Protein AF-A0A7C9K8C2-F1 (afdb_monomer)

Mean predicted aligned error: 9.6 Å

Nearest PDB structures (foldseek):
  8ont-assembly1_A  TM=1.944E-01  e=9.350E+00  Setaria italica

Solvent-accessible surface area (backbone atoms only — not comparable to full-atom values): 9494 Å² total; per-residue (Å²): 116,69,65,63,53,48,51,50,52,49,52,40,49,52,52,45,48,57,51,14,44,54,52,6,44,51,51,39,73,47,67,61,56,72,67,54,53,52,52,51,49,50,50,55,29,48,47,34,34,52,45,24,62,54,34,68,87,40,43,72,61,52,50,60,54,53,76,41,46,72,60,52,52,52,52,45,22,49,49,33,35,53,50,17,49,53,56,54,60,55,58,79,73,57,82,90,81,85,63,64,69,74,60,39,57,75,70,67,46,86,45,75,60,56,54,52,51,50,50,48,46,45,52,54,49,42,72,74,61,72,55,62,40,68,59,53,11,47,51,53,18,49,53,41,44,52,49,20,51,53,35,22,52,50,36,56,76,44,51,91,76,66,47,75,63,58,52,24,51,49,34,36,54,62,32,73,104

Secondary structure (DSSP, 8-state):
-HHHHHHHHHHHHHHHHHHHHHHHHHHHHS---HHHHHHHHHHHHHHHHHHHHHHHHHHHHHHHHHTTHHHHHHHHHHHHHHHHHHHHHHHTT--SSS-TTTTHHHHHS--HHHHHHHHHHHHHHHHHH---HHHHHHHHHHHHHHHHHHHHHHHHHTTTT--HHHHHHHHHHHHH-

Foldseek 3Di:
DVVLVVVLVVVLLVLLLLVLLLLLLLCLQLVDDPVVLCVLLVVLLVLLQVLLVVCVVCLVVLVVVVVVVVVLLLVLLCQLLVVLVVLVVVVVPDDDDDCSDVVSVVSSPCDPSNSNSSNNSLSSVCVVPVDRSNVSSNVSSVSSSVSSVVSNVVCNVVVVPDDSNVVSVVSNVVSVD

Structure (mmCIF, N/CA/C/O backbone):
data_AF-A0A7C9K8C2-F1
#
_entry.id   AF-A0A7C9K8C2-F1
#
loop_
_atom_site.group_PDB
_atom_site.id
_atom_site.type_symbol
_atom_site.label_atom_id
_atom_site.label_alt_id
_atom_site.label_comp_id
_atom_site.label_asym_id
_atom_site.label_entity_id
_atom_site.label_seq_id
_atom_site.pdbx_PDB_ins_code
_atom_site.Cartn_x
_atom_site.Cartn_y
_atom_site.Cartn_z
_atom_site.occupancy
_atom_site.B_iso_or_equiv
_atom_site.auth_seq_id
_atom_site.auth_comp_id
_atom_site.auth_asym_id
_atom_site.auth_atom_id
_atom_site.pdbx_PDB_model_num
ATOM 1 N N . MET A 1 1 ? -24.024 15.964 9.489 1.00 52.97 1 MET A N 1
ATOM 2 C CA . MET A 1 1 ? -24.027 14.493 9.316 1.00 52.97 1 MET A CA 1
ATOM 3 C C . MET A 1 1 ? -23.650 14.052 7.901 1.00 52.97 1 MET A C 1
ATOM 5 O O . MET A 1 1 ? -22.751 13.236 7.791 1.00 52.97 1 MET A O 1
ATOM 9 N N . ASN A 1 2 ? -24.222 14.603 6.818 1.00 66.69 2 ASN A N 1
ATOM 10 C CA . ASN A 1 2 ? -23.879 14.138 5.457 1.00 66.69 2 ASN A CA 1
ATOM 11 C C . ASN A 1 2 ? -22.496 14.590 4.952 1.00 66.69 2 ASN A C 1
ATOM 13 O O . ASN A 1 2 ? -21.824 13.822 4.277 1.00 66.69 2 ASN A O 1
ATOM 17 N N . LEU A 1 3 ? -22.044 15.805 5.292 1.00 76.00 3 LEU A N 1
ATOM 18 C CA . LEU A 1 3 ? -20.779 16.346 4.773 1.00 76.00 3 LEU A CA 1
ATOM 19 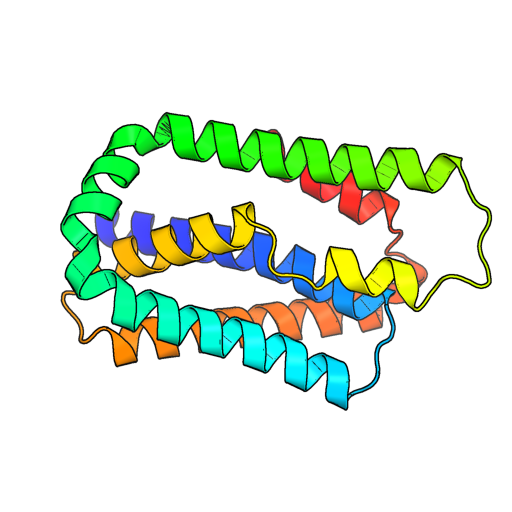C C . LEU A 1 3 ? -19.541 15.665 5.378 1.00 76.00 3 LEU A C 1
ATOM 21 O O . LEU A 1 3 ? -18.590 15.379 4.665 1.00 76.00 3 LEU A O 1
ATOM 25 N N . GLU A 1 4 ? -19.564 15.360 6.677 1.00 73.56 4 GLU A N 1
ATOM 26 C CA . GLU A 1 4 ? -18.461 14.672 7.365 1.00 73.56 4 GLU A CA 1
ATOM 27 C C . GLU A 1 4 ? -18.319 13.228 6.888 1.00 73.56 4 GLU A C 1
ATOM 29 O O . GLU A 1 4 ? -17.216 12.771 6.603 1.00 73.56 4 GLU A O 1
ATOM 34 N N . LEU A 1 5 ? -19.444 12.523 6.745 1.00 72.25 5 LEU A N 1
ATOM 35 C CA . LEU A 1 5 ? -19.476 11.153 6.243 1.00 72.25 5 LEU A CA 1
ATOM 36 C C . LEU A 1 5 ? -19.017 11.111 4.777 1.00 72.25 5 LEU A C 1
ATOM 38 O O . LEU A 1 5 ? -18.221 10.253 4.404 1.00 72.25 5 LEU A O 1
ATOM 42 N N . LEU A 1 6 ? -19.425 12.098 3.973 1.00 78.06 6 LEU A N 1
ATOM 43 C CA . LEU A 1 6 ? -18.946 12.272 2.605 1.00 78.06 6 LEU A CA 1
ATOM 44 C C . LEU A 1 6 ? -17.433 12.544 2.558 1.00 78.06 6 LEU A C 1
ATOM 46 O O . LEU A 1 6 ? -16.738 11.895 1.781 1.00 78.06 6 LEU A O 1
ATOM 50 N N . LEU A 1 7 ? -16.898 13.428 3.410 1.00 77.62 7 LEU A N 1
ATOM 51 C CA . LEU A 1 7 ? -15.452 13.679 3.499 1.00 77.62 7 LEU A CA 1
ATOM 52 C C . LEU A 1 7 ? -14.675 12.413 3.880 1.00 77.62 7 LEU A C 1
ATOM 54 O O . LEU A 1 7 ? -13.636 12.130 3.288 1.00 77.62 7 LEU A O 1
ATOM 58 N N . TRP A 1 8 ? -15.185 11.634 4.836 1.00 76.12 8 TRP A N 1
ATOM 59 C CA . TRP A 1 8 ? -14.573 10.375 5.261 1.00 76.12 8 TRP A CA 1
ATOM 60 C C . TRP A 1 8 ? -14.568 9.326 4.147 1.00 76.12 8 TRP A C 1
ATOM 62 O O . TRP A 1 8 ? -13.541 8.685 3.910 1.00 76.12 8 TRP A O 1
ATOM 72 N N . VAL A 1 9 ? -15.685 9.166 3.433 1.00 78.69 9 VAL A N 1
ATOM 73 C CA . VAL A 1 9 ? -15.804 8.232 2.301 1.00 78.69 9 VAL A CA 1
ATOM 74 C C . VAL A 1 9 ? -14.901 8.657 1.144 1.00 78.69 9 VAL A C 1
ATOM 76 O O . VAL A 1 9 ? -14.199 7.823 0.576 1.00 78.69 9 VAL A O 1
ATOM 79 N N . ILE A 1 10 ? -14.857 9.952 0.821 1.00 80.31 10 ILE A N 1
ATOM 80 C CA . ILE A 1 10 ? -13.985 10.476 -0.236 1.00 80.31 10 ILE A CA 1
ATOM 81 C C . ILE A 1 10 ? -12.512 10.315 0.154 1.00 80.31 10 ILE A C 1
ATOM 83 O O . ILE A 1 10 ? -11.725 9.831 -0.654 1.00 80.31 10 ILE A O 1
ATOM 87 N N . GLY A 1 11 ? -12.131 10.660 1.387 1.00 77.75 11 GLY A N 1
ATOM 88 C CA . GLY A 1 11 ? -10.747 10.555 1.856 1.00 77.75 11 GLY A CA 1
ATOM 89 C C . GLY A 1 11 ? -10.248 9.109 1.908 1.00 77.75 11 GLY A C 1
ATOM 90 O O . GLY A 1 11 ? -9.145 8.810 1.441 1.00 77.75 11 GLY A O 1
ATOM 91 N N . THR A 1 12 ? -11.078 8.187 2.405 1.00 80.81 12 THR A N 1
ATOM 92 C CA . THR A 1 12 ? -10.765 6.748 2.379 1.00 80.81 12 THR A CA 1
ATOM 93 C C . THR A 1 12 ? -10.705 6.219 0.949 1.00 80.81 12 THR A C 1
ATOM 95 O O . THR A 1 12 ? -9.744 5.534 0.605 1.00 80.81 12 THR A O 1
ATOM 98 N N . GLY A 1 13 ? -11.646 6.599 0.082 1.00 82.44 13 GLY A N 1
ATOM 99 C CA . GLY A 1 13 ? -11.646 6.229 -1.335 1.00 82.44 13 GLY A CA 1
ATOM 100 C C . GLY A 1 13 ? -10.412 6.727 -2.094 1.00 82.44 13 GLY A C 1
ATOM 101 O O . GLY A 1 13 ? -9.795 5.959 -2.834 1.00 82.44 13 GLY A O 1
ATOM 102 N N . LEU A 1 14 ? -10.002 7.978 -1.870 1.00 80.88 14 LEU A N 1
ATOM 103 C CA . LEU A 1 14 ? -8.806 8.573 -2.471 1.00 80.88 14 LEU A CA 1
ATOM 104 C C . LEU A 1 14 ? -7.539 7.835 -2.022 1.00 80.88 14 LEU A C 1
ATOM 106 O O . LEU A 1 14 ? -6.707 7.455 -2.846 1.00 80.88 14 LEU A O 1
ATOM 110 N N . THR A 1 15 ? -7.440 7.559 -0.722 1.00 78.50 15 THR A N 1
ATOM 111 C CA . THR A 1 15 ? -6.328 6.809 -0.130 1.00 78.50 15 THR A CA 1
ATOM 112 C C . THR A 1 15 ? -6.252 5.392 -0.707 1.00 78.50 15 THR A C 1
ATOM 114 O O . THR A 1 15 ? -5.198 4.975 -1.190 1.00 78.50 15 THR A O 1
ATOM 117 N N . LEU A 1 16 ? -7.375 4.661 -0.731 1.00 83.06 16 LEU A N 1
ATOM 118 C CA . LEU A 1 16 ? -7.461 3.329 -1.338 1.00 83.06 16 LEU A CA 1
ATOM 119 C C . LEU A 1 16 ? -7.050 3.351 -2.812 1.00 83.06 16 LEU A C 1
ATOM 121 O O . LEU A 1 16 ? -6.315 2.466 -3.248 1.00 83.06 16 LEU A O 1
ATOM 125 N N . SER A 1 17 ? -7.492 4.362 -3.560 1.00 81.06 17 SER A N 1
ATOM 126 C CA . SER A 1 17 ? -7.182 4.507 -4.983 1.00 81.06 17 SER A CA 1
ATOM 127 C C . SER A 1 17 ? -5.686 4.711 -5.214 1.00 81.06 17 SER A C 1
ATOM 129 O O . SER A 1 17 ? -5.105 4.020 -6.047 1.00 81.06 17 SER A O 1
ATOM 131 N N . ALA A 1 18 ? -5.024 5.576 -4.438 1.00 78.88 18 ALA A N 1
ATOM 132 C CA . ALA A 1 18 ? -3.578 5.789 -4.541 1.00 78.88 18 ALA A CA 1
ATOM 133 C C . ALA A 1 18 ? -2.773 4.499 -4.275 1.00 78.88 18 ALA A C 1
ATOM 135 O O . ALA A 1 18 ? -1.824 4.179 -5.000 1.00 78.88 18 ALA A O 1
ATOM 136 N N . PHE A 1 19 ? -3.178 3.700 -3.282 1.00 79.75 19 PHE A N 1
ATOM 137 C CA . PHE A 1 19 ? -2.543 2.405 -3.015 1.00 79.75 19 PHE A CA 1
ATOM 138 C C . PHE A 1 19 ? -2.877 1.345 -4.068 1.00 79.75 19 PHE A C 1
ATOM 140 O O . PHE A 1 19 ? -2.010 0.540 -4.419 1.00 79.75 19 PHE A O 1
ATOM 147 N N . ALA A 1 20 ? -4.095 1.358 -4.606 1.00 84.50 20 ALA A N 1
ATOM 148 C CA . ALA A 1 20 ? -4.500 0.475 -5.691 1.00 84.50 20 ALA A CA 1
ATOM 149 C C . ALA A 1 20 ? -3.713 0.764 -6.978 1.00 84.50 20 ALA A C 1
ATOM 151 O O . ALA A 1 20 ? -3.320 -0.176 -7.665 1.00 84.50 20 ALA A O 1
ATOM 152 N N . VAL A 1 21 ? -3.394 2.033 -7.267 1.00 79.94 21 VAL A N 1
ATOM 153 C CA . VAL A 1 21 ? -2.473 2.411 -8.355 1.00 79.94 21 VAL A CA 1
ATOM 154 C C . VAL A 1 21 ? -1.098 1.791 -8.121 1.00 79.94 21 VAL A C 1
ATOM 156 O O . VAL A 1 21 ? -0.565 1.134 -9.014 1.00 79.94 21 VAL A O 1
ATOM 159 N N . LYS A 1 22 ? -0.529 1.940 -6.915 1.00 79.44 22 LYS A N 1
ATOM 160 C CA . LYS A 1 22 ? 0.773 1.347 -6.567 1.00 79.44 22 LYS A CA 1
ATOM 161 C C . LYS A 1 22 ? 0.783 -0.162 -6.803 1.00 79.44 22 LYS A C 1
ATOM 163 O O . LYS A 1 22 ? 1.681 -0.664 -7.479 1.00 79.44 22 LYS A O 1
ATOM 168 N N . LEU A 1 23 ? -0.203 -0.869 -6.253 1.00 81.00 23 LEU A N 1
ATOM 169 C CA . LEU A 1 23 ? -0.289 -2.323 -6.354 1.00 81.00 23 LEU A CA 1
ATOM 170 C C . LEU A 1 23 ? -0.574 -2.773 -7.795 1.00 81.00 23 LEU A C 1
ATOM 172 O O . LEU A 1 23 ? 0.081 -3.685 -8.291 1.00 81.00 23 LEU A O 1
ATOM 176 N N . GLY A 1 24 ? -1.497 -2.106 -8.488 1.00 79.69 24 GLY A N 1
ATOM 177 C CA . GLY A 1 24 ? -1.864 -2.398 -9.873 1.00 79.69 24 GLY A CA 1
ATOM 178 C C . GLY A 1 24 ? -0.706 -2.189 -10.849 1.00 79.69 24 GLY A C 1
ATOM 179 O O . GLY A 1 24 ? -0.459 -3.049 -11.695 1.00 79.69 24 GLY A O 1
ATOM 180 N N . VAL A 1 25 ? 0.064 -1.105 -10.696 1.00 74.06 25 VAL A N 1
ATOM 181 C CA . VAL A 1 25 ? 1.263 -0.860 -11.513 1.00 74.06 25 VAL A CA 1
ATOM 182 C C . VAL A 1 25 ? 2.379 -1.843 -11.161 1.00 74.06 25 VAL A C 1
ATOM 184 O O . VAL A 1 25 ? 3.006 -2.384 -12.071 1.00 74.06 25 VAL A O 1
ATOM 187 N N . ALA A 1 26 ? 2.603 -2.135 -9.875 1.00 74.62 26 ALA A N 1
ATOM 188 C CA . ALA A 1 26 ? 3.574 -3.147 -9.455 1.00 74.62 26 ALA A CA 1
ATOM 189 C C . ALA A 1 26 ? 3.264 -4.520 -10.079 1.00 74.62 26 ALA A C 1
ATOM 191 O O . ALA A 1 26 ? 4.140 -5.141 -10.680 1.00 74.62 26 ALA A O 1
ATOM 192 N N . LEU A 1 27 ? 2.002 -4.957 -10.022 1.00 75.81 27 LEU A N 1
ATOM 193 C CA . LEU A 1 27 ? 1.540 -6.197 -10.649 1.00 75.81 27 LEU A CA 1
ATOM 194 C C . LEU A 1 27 ? 1.637 -6.149 -12.182 1.00 75.81 27 LEU A C 1
ATOM 196 O O . LEU A 1 27 ? 2.010 -7.144 -12.801 1.00 75.81 27 LEU A O 1
ATOM 200 N N . GLY A 1 28 ? 1.326 -5.011 -12.806 1.00 73.12 28 GLY A N 1
ATOM 201 C CA . GLY A 1 28 ? 1.398 -4.841 -14.260 1.00 73.12 28 GLY A CA 1
ATOM 202 C C . GLY A 1 28 ? 2.827 -4.911 -14.809 1.00 73.12 28 GLY A C 1
ATOM 203 O O . GLY A 1 28 ? 3.058 -5.533 -15.847 1.00 73.12 28 GLY A O 1
ATOM 204 N N . LEU A 1 29 ? 3.796 -4.330 -14.093 1.00 69.12 29 LEU A N 1
ATOM 205 C CA . LEU A 1 29 ? 5.206 -4.306 -14.497 1.00 69.12 29 LEU A CA 1
ATOM 206 C C . LEU A 1 29 ? 5.942 -5.616 -14.187 1.00 69.12 29 LEU A C 1
ATOM 208 O O . LEU A 1 29 ? 6.777 -6.042 -14.984 1.00 69.12 29 LEU A O 1
ATOM 212 N N . SER A 1 30 ? 5.614 -6.285 -13.078 1.00 66.44 30 SER A N 1
ATOM 213 C CA . SER A 1 30 ? 6.249 -7.554 -12.691 1.00 66.44 30 SER A CA 1
ATOM 214 C C . SER A 1 30 ? 5.831 -8.758 -13.547 1.00 66.44 30 SER A C 1
ATOM 216 O O . SER A 1 30 ? 6.385 -9.836 -13.350 1.00 66.44 30 SER A O 1
ATOM 218 N N . LYS A 1 31 ? 4.841 -8.613 -14.450 1.00 69.38 31 LYS A N 1
ATOM 219 C CA . LYS A 1 31 ? 4.226 -9.704 -15.244 1.00 69.38 31 LYS A CA 1
ATOM 220 C C . LYS A 1 31 ? 4.130 -11.048 -14.479 1.00 69.38 31 LYS A C 1
ATOM 222 O O . LYS A 1 31 ? 4.547 -12.081 -15.007 1.00 69.38 31 LYS A O 1
ATOM 227 N N . PRO A 1 32 ? 3.627 -11.068 -13.230 1.00 71.88 32 PRO A N 1
ATOM 228 C CA . PRO A 1 32 ? 3.660 -12.271 -12.418 1.00 71.88 32 PRO A CA 1
ATOM 229 C C . PRO A 1 32 ? 2.640 -13.302 -12.924 1.00 71.88 32 PRO A C 1
ATOM 231 O O . PRO A 1 32 ? 1.710 -12.984 -13.671 1.00 71.88 32 PRO A O 1
ATOM 234 N N . SER A 1 33 ? 2.800 -14.557 -12.499 1.00 79.56 33 SER A N 1
ATOM 235 C CA . SER A 1 33 ? 1.841 -15.618 -12.825 1.00 79.56 33 SER A CA 1
ATOM 236 C C . SER A 1 33 ? 0.429 -15.262 -12.333 1.00 79.56 33 SER A C 1
ATOM 238 O O . SER A 1 33 ? 0.270 -14.567 -11.324 1.00 79.56 33 SER A O 1
ATOM 240 N N . LYS A 1 34 ? -0.613 -15.777 -13.003 1.00 81.31 34 LYS A N 1
ATOM 241 C CA . LYS A 1 34 ? -2.015 -15.572 -12.583 1.00 81.31 34 LYS A CA 1
ATOM 242 C C . LYS A 1 34 ? -2.231 -15.968 -11.114 1.00 81.31 34 LYS A C 1
ATOM 244 O O . LYS A 1 34 ? -2.921 -15.257 -10.391 1.00 81.31 34 LYS A O 1
ATOM 249 N N . SER A 1 35 ? -1.582 -17.044 -10.666 1.00 80.56 35 SER A N 1
ATOM 250 C CA . SER A 1 35 ? -1.645 -17.525 -9.282 1.00 80.56 35 SER A CA 1
ATOM 251 C C . SER A 1 35 ? -1.056 -16.525 -8.288 1.00 80.56 35 SER A C 1
ATOM 253 O O . SER A 1 35 ? -1.635 -16.297 -7.233 1.00 80.56 35 SER A O 1
ATOM 255 N N . THR A 1 36 ? 0.055 -15.870 -8.634 1.00 80.44 36 THR A N 1
ATOM 256 C CA . THR A 1 36 ? 0.667 -14.836 -7.789 1.00 80.44 36 THR A CA 1
ATOM 257 C C . THR A 1 36 ? -0.225 -13.601 -7.682 1.00 80.44 36 THR A C 1
ATOM 259 O O . THR A 1 36 ? -0.375 -13.063 -6.592 1.00 80.44 36 THR A O 1
ATOM 262 N N . ILE A 1 37 ? -0.859 -13.171 -8.780 1.00 82.94 37 ILE A N 1
ATOM 263 C CA . ILE A 1 37 ? -1.789 -12.025 -8.771 1.00 82.94 37 ILE A CA 1
ATOM 264 C C . ILE A 1 37 ? -2.939 -12.286 -7.795 1.00 82.94 37 ILE A C 1
ATOM 266 O O . ILE A 1 37 ? -3.226 -11.453 -6.935 1.00 82.94 37 ILE A O 1
ATOM 270 N N . VAL A 1 38 ? -3.558 -13.465 -7.904 1.00 86.69 38 VAL A N 1
ATOM 271 C CA . VAL A 1 38 ? -4.651 -13.880 -7.017 1.00 86.69 38 VAL A CA 1
ATOM 272 C C . VAL A 1 38 ? -4.171 -13.969 -5.570 1.00 86.69 38 VAL A C 1
ATOM 274 O O . VAL A 1 38 ? -4.841 -13.442 -4.689 1.00 86.69 38 VAL A O 1
ATOM 277 N N . LEU A 1 39 ? -2.997 -14.557 -5.319 1.00 86.12 39 LEU A N 1
ATOM 278 C CA . LEU A 1 39 ? -2.439 -14.694 -3.971 1.00 86.12 39 LEU A CA 1
ATOM 279 C C . LEU A 1 39 ? -2.189 -13.334 -3.313 1.00 86.12 39 LEU A C 1
ATOM 281 O O . LEU A 1 39 ? -2.500 -13.151 -2.138 1.00 86.12 39 LEU A O 1
ATOM 285 N N . VAL A 1 40 ? -1.676 -12.362 -4.065 1.00 85.06 40 VAL A N 1
ATOM 286 C CA . VAL A 1 40 ? -1.416 -11.008 -3.562 1.00 85.06 40 VAL A CA 1
ATOM 287 C C . VAL A 1 40 ? -2.721 -10.293 -3.247 1.00 85.06 40 VAL A C 1
ATOM 289 O O . VAL A 1 40 ? -2.894 -9.835 -2.121 1.00 85.06 40 VAL A O 1
ATOM 292 N N . LEU A 1 41 ? -3.668 -10.249 -4.188 1.00 86.62 41 LEU A N 1
ATOM 293 C CA . LEU A 1 41 ? -4.986 -9.644 -3.957 1.00 86.62 41 LEU A CA 1
ATOM 294 C C . LEU 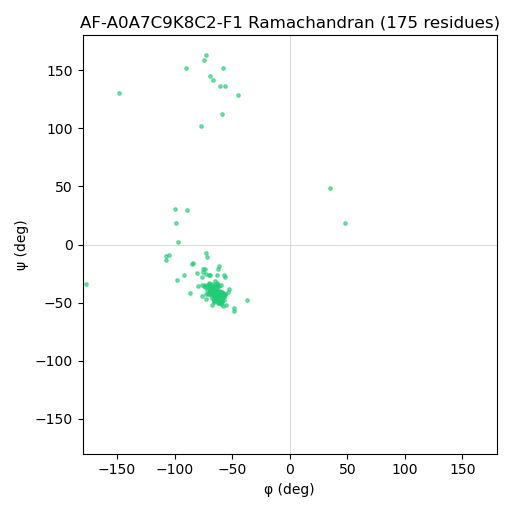A 1 41 ? -5.691 -10.290 -2.758 1.00 86.62 41 LEU A C 1
ATOM 296 O O . LEU A 1 41 ? -6.218 -9.584 -1.901 1.00 86.62 41 LEU A O 1
ATOM 300 N N . PHE A 1 42 ? -5.623 -11.618 -2.650 1.00 88.38 42 PHE A N 1
ATOM 301 C CA . PHE A 1 42 ? -6.185 -12.363 -1.529 1.00 88.38 42 PHE A CA 1
ATOM 302 C C . PHE A 1 42 ? -5.503 -12.023 -0.199 1.00 88.38 42 PHE A C 1
ATOM 304 O O . PHE A 1 42 ? -6.179 -11.865 0.817 1.00 88.38 42 PHE A O 1
ATOM 311 N N . THR A 1 43 ? -4.178 -11.854 -0.201 1.00 87.56 43 THR A N 1
ATOM 312 C CA . THR A 1 43 ? -3.413 -11.432 0.981 1.00 87.56 43 THR A CA 1
ATOM 313 C C . THR A 1 43 ? -3.839 -10.035 1.427 1.00 87.56 43 THR A C 1
ATOM 315 O O . THR A 1 43 ? -4.143 -9.838 2.599 1.00 87.56 43 THR A O 1
ATOM 318 N N . TYR A 1 44 ? -3.940 -9.077 0.501 1.00 85.94 44 TYR A N 1
ATOM 319 C CA . TYR A 1 44 ? -4.386 -7.713 0.801 1.00 85.94 44 TYR A CA 1
ATOM 320 C C . TYR A 1 44 ? -5.839 -7.672 1.304 1.00 85.94 44 TYR A C 1
ATOM 322 O O . TYR A 1 44 ? -6.119 -7.015 2.307 1.00 85.94 44 TYR A O 1
ATOM 330 N N . ALA A 1 45 ? -6.752 -8.412 0.670 1.00 88.06 45 ALA A N 1
ATOM 331 C CA . ALA A 1 45 ? -8.139 -8.525 1.122 1.00 88.06 45 ALA A CA 1
ATOM 332 C C . ALA A 1 45 ? -8.242 -9.174 2.516 1.00 88.06 45 ALA A C 1
ATOM 334 O O . ALA A 1 45 ? -8.975 -8.686 3.378 1.00 88.06 45 ALA A O 1
ATOM 335 N N . SER A 1 46 ? -7.456 -10.226 2.769 1.00 88.31 46 SER A N 1
ATOM 336 C CA . SER A 1 46 ? -7.377 -10.870 4.085 1.00 88.31 46 SER A CA 1
ATOM 337 C C . SER A 1 46 ? -6.813 -9.925 5.144 1.00 88.31 46 SER A C 1
ATOM 339 O O . SER A 1 46 ? -7.328 -9.894 6.259 1.00 88.31 46 SER A O 1
ATOM 341 N N . LEU A 1 47 ? -5.812 -9.102 4.805 1.00 88.06 47 LEU A N 1
ATOM 342 C CA . LEU A 1 47 ? -5.291 -8.074 5.709 1.00 88.06 47 LEU A CA 1
ATOM 343 C C . LEU A 1 47 ? -6.383 -7.085 6.130 1.00 88.06 47 LEU A C 1
ATOM 345 O O . LEU A 1 47 ? -6.493 -6.799 7.318 1.00 88.06 47 LEU A O 1
ATOM 349 N N . PHE A 1 48 ? -7.213 -6.599 5.202 1.00 88.06 48 PHE A N 1
ATOM 350 C CA . PHE A 1 48 ? -8.337 -5.715 5.542 1.00 88.06 48 PHE A CA 1
ATOM 351 C C . PHE A 1 48 ? -9.310 -6.363 6.538 1.00 88.06 48 PHE A C 1
ATOM 353 O O . PHE A 1 48 ? -9.743 -5.710 7.491 1.00 88.06 48 PHE A O 1
ATOM 360 N N . LEU A 1 49 ? -9.615 -7.653 6.363 1.00 88.38 49 LEU A N 1
ATOM 361 C CA . LEU A 1 49 ? -10.452 -8.406 7.300 1.00 88.38 49 LEU A CA 1
ATOM 362 C C . LEU A 1 49 ? -9.794 -8.564 8.674 1.00 88.38 49 LEU A C 1
ATOM 364 O O . LEU A 1 49 ? -10.428 -8.263 9.686 1.00 88.38 49 LEU A O 1
ATOM 368 N N . ILE A 1 50 ? -8.528 -8.990 8.717 1.00 88.06 50 ILE A N 1
ATOM 369 C CA . ILE A 1 50 ? -7.772 -9.168 9.965 1.00 88.06 50 ILE A CA 1
ATOM 370 C C . ILE A 1 50 ? -7.692 -7.843 10.723 1.00 88.06 50 ILE A C 1
ATOM 372 O O . ILE A 1 50 ? -8.021 -7.798 11.906 1.00 88.06 50 ILE A O 1
ATOM 376 N N . ILE A 1 51 ? -7.322 -6.758 10.035 1.00 86.31 51 ILE A N 1
ATOM 377 C CA . ILE A 1 51 ? -7.248 -5.409 10.603 1.00 86.31 51 ILE A CA 1
ATOM 378 C C . ILE A 1 51 ? -8.609 -4.988 11.153 1.00 86.31 51 ILE A C 1
ATOM 380 O O . ILE A 1 51 ? -8.666 -4.431 12.242 1.00 86.31 51 ILE A O 1
ATOM 384 N N . SER A 1 52 ? -9.712 -5.275 10.458 1.00 86.31 52 SER A N 1
ATOM 385 C CA . SER A 1 52 ? -11.046 -4.909 10.942 1.00 86.31 52 SER A CA 1
ATOM 386 C C . SER A 1 52 ? -11.489 -5.690 12.174 1.00 86.31 52 SER A C 1
ATOM 388 O O . SER A 1 52 ? -12.068 -5.113 13.097 1.00 86.31 52 SER A O 1
ATOM 390 N N . LEU A 1 53 ? -11.150 -6.975 12.251 1.00 84.94 53 LEU A N 1
ATOM 391 C CA . LEU A 1 53 ? -11.395 -7.787 13.443 1.00 84.94 53 LEU A CA 1
ATOM 392 C C . LEU A 1 53 ? -10.540 -7.317 14.632 1.00 84.94 53 LEU A C 1
ATOM 394 O O . LEU A 1 53 ? -11.058 -7.189 15.743 1.00 84.94 53 LEU A O 1
ATOM 398 N N . LEU A 1 54 ? -9.264 -6.994 14.394 1.00 83.38 54 LEU A N 1
ATOM 399 C CA . LEU A 1 54 ? -8.347 -6.453 15.406 1.00 83.38 54 LEU A CA 1
ATOM 400 C C . LEU A 1 54 ? -8.640 -4.995 15.776 1.00 83.38 54 LEU A C 1
ATOM 402 O O . LEU A 1 54 ? -8.239 -4.550 16.852 1.00 83.38 54 LEU A O 1
ATOM 406 N N . ALA A 1 55 ? -9.340 -4.245 14.922 1.00 76.31 55 ALA A N 1
ATOM 407 C CA . ALA A 1 55 ? -9.634 -2.842 15.169 1.00 76.31 55 ALA A CA 1
ATOM 408 C C . ALA A 1 55 ? -10.500 -2.680 16.419 1.00 76.31 55 ALA A C 1
ATOM 410 O O . ALA A 1 55 ? -10.210 -1.798 17.214 1.00 76.31 55 ALA A O 1
ATOM 411 N N . LYS A 1 56 ? -11.495 -3.551 16.657 1.00 71.94 56 LYS A N 1
ATOM 412 C CA . LYS A 1 56 ? -12.400 -3.463 17.823 1.00 71.94 56 LYS A CA 1
ATOM 413 C C . LYS A 1 56 ? -11.676 -3.273 19.170 1.00 71.94 56 LYS A C 1
ATOM 415 O O . LYS A 1 56 ? -11.964 -2.280 19.835 1.00 71.94 56 LYS A O 1
ATOM 420 N N . PRO A 1 57 ? -10.749 -4.158 19.589 1.00 73.69 57 PRO A N 1
ATOM 421 C CA . PRO A 1 57 ? -10.025 -3.987 20.853 1.00 73.69 57 PRO A CA 1
ATOM 422 C C . PRO A 1 57 ? -9.033 -2.813 20.836 1.00 73.69 57 PRO A C 1
ATOM 424 O O . PRO A 1 57 ? -8.753 -2.232 21.881 1.00 73.69 57 PRO A O 1
ATOM 427 N N . PHE A 1 58 ? -8.526 -2.428 19.661 1.00 73.44 58 PHE A N 1
ATOM 428 C CA . PHE A 1 58 ? -7.539 -1.355 19.515 1.00 73.44 58 PHE A CA 1
ATOM 429 C C . PHE A 1 58 ? -8.133 0.009 19.135 1.00 73.44 58 PHE A C 1
ATOM 431 O O . PHE A 1 58 ? -7.379 0.972 19.008 1.00 73.44 58 PHE A O 1
ATOM 438 N N . LEU A 1 59 ? -9.459 0.137 19.009 1.00 67.12 59 LEU A N 1
ATOM 439 C CA . LEU A 1 59 ? -10.139 1.356 18.551 1.00 67.12 59 LEU A CA 1
ATOM 440 C C . LEU A 1 59 ? -9.735 2.586 19.372 1.00 67.12 59 LEU A C 1
ATOM 442 O O . LEU A 1 59 ? -9.460 3.635 18.802 1.00 67.12 59 LEU A O 1
ATOM 446 N N . ASN A 1 60 ? -9.607 2.449 20.695 1.00 66.19 60 ASN A N 1
ATOM 447 C CA . ASN A 1 60 ? -9.187 3.545 21.576 1.00 66.19 60 ASN A CA 1
ATOM 448 C C . ASN A 1 60 ? -7.739 3.998 21.327 1.00 66.19 60 ASN A C 1
ATOM 450 O O . ASN A 1 60 ? -7.426 5.185 21.442 1.00 66.19 60 ASN A O 1
ATOM 454 N N . LEU A 1 61 ? -6.851 3.065 20.975 1.00 66.25 61 LEU A N 1
ATOM 455 C CA . LEU A 1 61 ? -5.463 3.372 20.638 1.00 66.25 61 LEU A CA 1
ATOM 456 C C . LEU A 1 61 ? -5.375 3.981 19.234 1.00 66.25 61 LEU A C 1
ATOM 458 O O . LEU A 1 61 ? -4.713 5.003 19.053 1.00 66.25 61 LEU A O 1
ATOM 462 N N . LEU A 1 62 ? -6.101 3.408 18.267 1.00 66.12 62 LEU A N 1
ATOM 463 C CA . LEU A 1 62 ? -6.190 3.944 16.910 1.00 66.12 62 LEU A CA 1
ATOM 464 C C . LEU A 1 62 ? -6.783 5.349 16.907 1.00 66.12 62 LEU A C 1
ATOM 466 O O . LEU A 1 62 ? -6.258 6.191 16.195 1.00 66.12 62 LEU A O 1
ATOM 470 N N . MET A 1 63 ? -7.796 5.637 17.729 1.00 63.88 63 MET A N 1
ATOM 471 C CA . MET A 1 63 ? -8.419 6.961 17.806 1.00 63.88 63 MET A CA 1
ATOM 472 C C . MET A 1 63 ? -7.466 8.019 18.383 1.00 63.88 63 MET A C 1
ATOM 474 O O . MET A 1 63 ? -7.400 9.133 17.869 1.00 63.88 63 MET A O 1
ATOM 478 N N . LYS A 1 64 ? -6.647 7.663 19.386 1.00 68.00 64 LYS A N 1
ATOM 479 C CA . LYS A 1 64 ? -5.571 8.540 19.893 1.00 68.00 64 LYS A CA 1
ATOM 480 C C . LYS A 1 64 ? -4.509 8.834 18.833 1.00 68.00 64 LYS A C 1
ATOM 482 O O . LYS A 1 64 ? -3.973 9.940 18.792 1.00 68.00 64 LYS A O 1
ATOM 487 N N . VAL A 1 65 ? -4.204 7.855 17.984 1.00 66.94 65 VAL A N 1
ATOM 488 C CA . VAL A 1 65 ? -3.288 8.028 16.850 1.00 66.94 65 VAL A CA 1
ATOM 489 C C . VAL A 1 65 ? -3.956 8.836 15.725 1.00 66.94 65 VAL A C 1
ATOM 491 O O . VAL A 1 65 ? -3.306 9.701 15.146 1.00 66.94 65 VAL A O 1
ATOM 494 N N . LEU A 1 66 ? -5.261 8.651 15.494 1.00 61.22 66 LEU A N 1
ATOM 495 C CA . LEU A 1 66 ? -6.103 9.411 14.557 1.00 61.22 66 LEU A CA 1
ATOM 496 C C . LEU A 1 66 ? -6.123 10.907 14.882 1.00 61.22 66 LEU A C 1
ATOM 498 O O . LEU A 1 66 ? -6.025 11.732 13.978 1.00 61.22 66 LEU A O 1
ATOM 502 N N . LEU A 1 67 ? -6.202 11.260 16.173 1.00 62.44 67 LEU A N 1
ATOM 503 C CA . LEU A 1 67 ? -6.149 12.654 16.631 1.00 62.44 67 LEU A CA 1
ATOM 504 C C . LEU A 1 67 ? -4.815 13.339 16.296 1.00 62.44 67 LEU A C 1
ATOM 506 O O . LEU A 1 67 ? -4.759 14.561 16.207 1.00 62.44 67 LEU A O 1
ATOM 510 N N . LYS A 1 68 ? -3.748 12.566 16.054 1.00 66.56 68 LYS A N 1
ATOM 511 C CA . LYS A 1 68 ? -2.469 13.062 15.523 1.00 66.56 68 LYS A CA 1
ATOM 512 C C . LYS A 1 68 ? -2.429 13.045 13.987 1.00 66.56 68 LYS A C 1
ATOM 514 O O . LYS A 1 68 ? -1.353 12.918 13.407 1.00 66.56 68 LYS A O 1
ATOM 519 N N . GLY A 1 69 ? -3.578 13.210 13.326 1.00 65.44 69 GLY A N 1
ATOM 520 C CA . GLY A 1 69 ? -3.750 13.255 11.867 1.00 65.44 69 GLY A CA 1
ATOM 521 C C . GLY A 1 69 ? -2.633 13.950 11.065 1.00 65.44 69 GLY A C 1
ATOM 522 O O . GLY A 1 69 ? -2.127 13.334 10.127 1.00 65.44 69 GLY A O 1
ATOM 523 N N . PRO A 1 70 ? -2.158 15.159 11.431 1.00 70.88 70 PRO A N 1
ATOM 524 C CA . PRO A 1 70 ? -1.067 15.809 10.694 1.00 70.88 70 PRO A CA 1
ATOM 525 C C . PRO A 1 70 ? 0.265 15.039 10.740 1.00 70.88 70 PRO A C 1
ATOM 527 O O . PRO A 1 70 ? 0.983 14.993 9.744 1.00 70.88 70 PRO A O 1
ATOM 530 N N . TYR A 1 71 ? 0.584 14.362 11.848 1.00 70.62 71 TYR A N 1
ATOM 531 C CA . TYR A 1 71 ? 1.785 13.521 11.941 1.00 70.62 71 TYR A CA 1
ATOM 532 C C . TYR A 1 71 ? 1.674 12.261 11.082 1.00 70.62 71 TYR A C 1
ATOM 534 O O . TYR A 1 71 ? 2.668 11.808 10.518 1.00 70.62 71 TYR A O 1
ATOM 542 N N . LEU A 1 72 ? 0.467 11.704 10.966 1.00 66.75 72 LEU A N 1
ATOM 543 C CA . LEU A 1 72 ? 0.194 10.568 10.087 1.00 66.75 72 LEU A CA 1
ATOM 544 C C . LEU A 1 72 ? 0.377 10.948 8.618 1.00 66.75 72 LEU A C 1
ATOM 546 O O . LEU A 1 72 ? 1.022 10.197 7.892 1.00 66.75 72 LEU A O 1
ATOM 550 N N . HIS A 1 73 ? -0.128 12.113 8.202 1.00 70.38 73 HIS A N 1
ATOM 551 C CA . HIS A 1 73 ? 0.057 12.608 6.836 1.00 70.38 73 HIS A CA 1
ATOM 552 C C . HIS A 1 73 ? 1.540 12.825 6.517 1.00 70.38 73 HIS A C 1
ATOM 554 O O . HIS A 1 73 ? 2.020 12.392 5.470 1.00 70.38 73 HIS A O 1
ATOM 560 N N . LEU A 1 74 ? 2.290 13.409 7.458 1.00 73.69 74 LEU A N 1
ATOM 561 C CA . LEU A 1 74 ? 3.735 13.598 7.331 1.00 73.69 74 LEU A CA 1
ATOM 562 C C . LEU A 1 74 ? 4.474 12.257 7.183 1.00 73.69 74 LEU A C 1
ATOM 564 O O . LEU A 1 74 ? 5.328 12.114 6.311 1.00 73.69 74 LEU A O 1
ATOM 568 N N . LEU A 1 75 ? 4.126 11.258 8.002 1.00 71.56 75 LEU A N 1
ATOM 569 C CA . LEU A 1 75 ? 4.7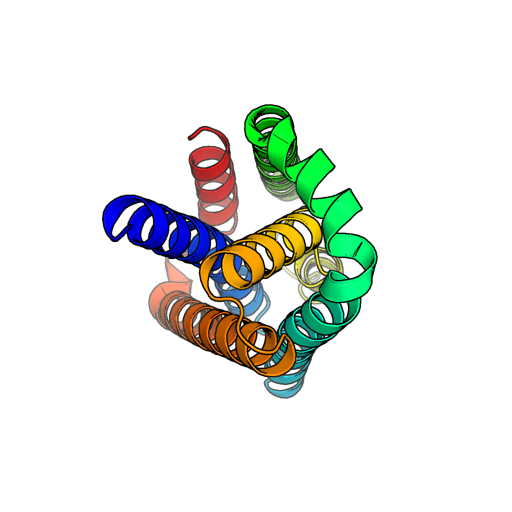18 9.919 7.940 1.00 71.56 75 LEU A CA 1
ATOM 570 C C . LEU A 1 75 ? 4.390 9.215 6.612 1.00 71.56 75 LEU A C 1
ATOM 572 O O . LEU A 1 75 ? 5.253 8.551 6.035 1.00 71.56 75 LEU A O 1
ATOM 576 N N . LEU A 1 76 ? 3.153 9.364 6.126 1.00 70.94 76 LEU A N 1
ATOM 577 C CA . LEU A 1 76 ? 2.701 8.783 4.862 1.00 70.94 76 LEU A CA 1
ATOM 578 C C . LEU A 1 76 ? 3.443 9.405 3.673 1.00 70.94 76 LEU A C 1
ATOM 580 O O . LEU A 1 76 ? 3.976 8.677 2.836 1.00 70.94 76 LEU A O 1
ATOM 584 N N . SER A 1 77 ? 3.527 10.737 3.649 1.00 73.50 77 SER A N 1
ATOM 585 C CA . SER A 1 77 ? 4.251 11.523 2.647 1.00 73.50 77 SER A CA 1
ATOM 586 C C . SER A 1 77 ? 5.737 11.157 2.625 1.00 73.50 77 SER A C 1
ATOM 588 O O . SER A 1 77 ? 6.250 10.749 1.583 1.00 73.50 77 SER A O 1
ATOM 590 N N . LEU A 1 78 ? 6.409 11.154 3.785 1.00 77.44 78 LEU A N 1
ATOM 591 C CA . LEU A 1 78 ? 7.803 10.709 3.910 1.00 77.44 78 LEU A CA 1
ATOM 592 C C . LEU A 1 78 ? 7.991 9.276 3.412 1.00 77.44 78 LEU A C 1
ATOM 594 O O . LEU A 1 78 ? 8.941 8.997 2.686 1.00 77.44 78 LEU A O 1
ATOM 598 N N . GLY A 1 79 ? 7.082 8.367 3.765 1.00 71.62 79 GLY A N 1
ATOM 599 C CA . GLY A 1 79 ? 7.128 6.980 3.316 1.00 71.62 79 GLY A CA 1
ATOM 600 C C . GLY A 1 79 ? 6.999 6.834 1.797 1.00 71.62 79 GLY A C 1
ATOM 601 O O . GLY A 1 79 ? 7.736 6.050 1.195 1.00 71.62 79 GLY A O 1
ATOM 602 N N . LEU A 1 80 ? 6.104 7.600 1.165 1.00 70.00 80 LEU A N 1
ATOM 603 C CA . LEU A 1 80 ? 5.932 7.620 -0.292 1.00 70.00 80 LEU A CA 1
ATOM 604 C C . LEU A 1 80 ? 7.126 8.265 -1.004 1.00 70.00 80 LEU A C 1
ATOM 606 O O . LEU A 1 80 ? 7.591 7.721 -2.006 1.00 70.00 80 LEU A O 1
ATOM 610 N N . ILE A 1 81 ? 7.667 9.359 -0.460 1.00 74.19 81 ILE A N 1
ATOM 611 C CA . ILE A 1 81 ? 8.842 10.056 -0.998 1.00 74.19 81 ILE A CA 1
ATOM 612 C C . ILE A 1 81 ? 10.085 9.170 -0.890 1.00 74.19 81 ILE A C 1
ATOM 614 O O . ILE A 1 81 ? 10.761 8.956 -1.894 1.00 74.19 81 ILE A O 1
ATOM 618 N N . LEU A 1 82 ? 10.364 8.586 0.281 1.00 75.81 82 LEU A N 1
ATOM 619 C CA . LEU A 1 82 ? 11.503 7.680 0.478 1.00 75.81 82 LEU A CA 1
ATOM 620 C C . LEU A 1 82 ? 11.421 6.471 -0.455 1.00 75.81 82 LEU A C 1
ATOM 622 O O . LEU A 1 82 ? 12.426 6.083 -1.050 1.00 75.81 82 LEU A O 1
ATOM 626 N N . TRP A 1 83 ? 10.227 5.897 -0.629 1.00 71.19 83 TRP A N 1
ATOM 627 C CA . TRP A 1 83 ? 10.025 4.769 -1.537 1.00 71.19 83 TRP A CA 1
ATOM 628 C C . TRP A 1 83 ? 10.162 5.167 -3.013 1.00 71.19 83 TRP A C 1
ATOM 630 O O . TRP A 1 83 ? 10.749 4.424 -3.802 1.00 71.19 83 TRP A O 1
ATOM 640 N N . GLY A 1 84 ? 9.652 6.343 -3.388 1.00 68.69 84 GLY A N 1
ATOM 641 C CA . GLY A 1 84 ? 9.792 6.908 -4.730 1.00 68.69 84 GLY A CA 1
ATOM 642 C C . GLY A 1 84 ? 11.253 7.194 -5.080 1.00 68.69 84 GLY A C 1
ATOM 643 O O . GLY A 1 84 ? 11.726 6.770 -6.135 1.00 68.69 84 GLY A O 1
ATOM 644 N N . VAL A 1 85 ? 11.994 7.820 -4.161 1.00 72.19 85 VAL A N 1
ATOM 645 C CA . VAL A 1 85 ? 13.439 8.060 -4.291 1.00 72.19 85 VAL A CA 1
ATOM 646 C C . VAL A 1 85 ? 14.198 6.737 -4.356 1.00 72.19 85 VAL A C 1
ATOM 648 O O . VAL A 1 85 ? 15.016 6.563 -5.252 1.00 72.19 85 VAL A O 1
ATOM 651 N N . TYR A 1 86 ? 13.891 5.766 -3.490 1.00 71.12 86 TYR A N 1
ATOM 652 C CA . TYR A 1 86 ? 14.513 4.439 -3.535 1.00 71.12 86 TYR A CA 1
ATOM 653 C C . TYR A 1 86 ? 14.335 3.758 -4.905 1.00 71.12 86 TYR A C 1
ATOM 655 O O . TYR A 1 86 ? 15.298 3.225 -5.462 1.00 71.12 86 TYR A O 1
ATOM 663 N N . LEU A 1 87 ? 13.131 3.825 -5.487 1.00 65.38 87 LEU A N 1
ATOM 664 C CA . LEU A 1 87 ? 12.844 3.313 -6.833 1.00 65.38 87 LEU A CA 1
ATOM 665 C C . LEU A 1 87 ? 13.643 4.037 -7.930 1.00 65.38 87 LEU A C 1
ATOM 667 O O . LEU A 1 87 ? 14.133 3.385 -8.855 1.00 65.38 87 LEU A O 1
ATOM 671 N N . LEU A 1 88 ? 13.791 5.362 -7.834 1.00 66.56 88 LEU A N 1
ATOM 672 C CA . LEU A 1 88 ? 14.548 6.166 -8.801 1.00 66.56 88 LEU A CA 1
ATOM 673 C C . LEU A 1 88 ? 16.061 5.926 -8.698 1.00 66.56 88 LEU A C 1
ATOM 675 O O . LEU A 1 88 ? 16.718 5.739 -9.721 1.00 66.56 88 LEU A O 1
ATOM 679 N N . THR A 1 89 ? 16.608 5.855 -7.484 1.00 64.50 89 THR A N 1
ATOM 680 C CA . THR A 1 89 ? 18.042 5.637 -7.241 1.00 64.50 89 THR A CA 1
ATOM 681 C C . THR A 1 89 ? 18.493 4.261 -7.727 1.00 64.50 89 THR A C 1
ATOM 683 O O . THR A 1 89 ? 19.570 4.130 -8.306 1.00 64.50 89 THR A O 1
ATOM 686 N N . ARG A 1 90 ? 17.653 3.226 -7.583 1.00 59.06 90 ARG A N 1
ATOM 687 C CA . ARG A 1 90 ? 17.986 1.870 -8.052 1.00 59.06 90 ARG A CA 1
ATOM 688 C C . ARG A 1 90 ? 18.000 1.743 -9.580 1.00 59.06 90 ARG A C 1
ATOM 690 O O . ARG A 1 90 ? 18.721 0.901 -10.108 1.00 59.06 90 ARG A O 1
ATOM 697 N N . LYS A 1 91 ? 17.248 2.592 -10.293 1.00 54.47 91 LYS A N 1
ATOM 698 C CA . LYS A 1 91 ? 17.222 2.636 -11.765 1.00 54.47 91 LYS A CA 1
ATOM 699 C C . LYS A 1 91 ? 18.568 3.067 -12.361 1.00 54.47 91 LYS A C 1
ATOM 701 O O . LYS A 1 91 ? 18.918 2.596 -13.436 1.00 54.47 91 LYS A O 1
ATOM 706 N N . ASN A 1 92 ? 19.327 3.914 -11.662 1.00 45.75 92 ASN A N 1
ATOM 707 C CA . ASN A 1 92 ? 20.651 4.355 -12.115 1.00 45.75 92 ASN A CA 1
ATOM 708 C C . ASN A 1 92 ? 21.730 3.262 -12.026 1.00 45.75 92 ASN A C 1
ATOM 710 O O . ASN A 1 92 ? 22.811 3.455 -12.569 1.00 45.75 92 ASN A O 1
ATOM 714 N N . PHE A 1 93 ? 21.459 2.128 -11.366 1.00 42.56 93 PHE A N 1
ATOM 715 C CA . PHE A 1 93 ? 22.494 1.145 -11.030 1.00 42.56 93 PHE A CA 1
ATOM 716 C C . PHE A 1 93 ? 22.481 -0.162 -11.834 1.00 42.56 93 PHE A C 1
ATOM 718 O O . PHE A 1 93 ? 23.450 -0.906 -11.720 1.00 42.56 93 PHE A O 1
ATOM 725 N N . GLN A 1 94 ? 21.461 -0.477 -12.647 1.00 37.75 94 GLN A N 1
ATOM 726 C CA . GLN A 1 94 ? 21.514 -1.671 -13.510 1.00 37.75 94 GLN A CA 1
ATOM 727 C C . GLN A 1 94 ? 20.750 -1.511 -14.837 1.00 37.75 94 GLN A C 1
ATOM 729 O O . GLN A 1 94 ? 19.572 -1.140 -14.816 1.00 37.75 94 GLN A O 1
ATOM 734 N N . PRO A 1 95 ? 21.376 -1.850 -15.985 1.00 40.22 95 PRO A N 1
ATOM 735 C CA . PRO A 1 95 ? 20.670 -2.022 -17.245 1.00 40.22 95 PRO A CA 1
ATOM 736 C C . PRO A 1 95 ? 19.790 -3.281 -17.191 1.00 40.22 95 PRO A C 1
ATOM 738 O O . PRO A 1 95 ? 20.112 -4.269 -16.530 1.00 40.22 95 PRO A O 1
ATOM 741 N N . GLN A 1 96 ? 18.635 -3.187 -17.853 1.00 47.06 96 GLN A N 1
ATOM 742 C CA . GLN A 1 96 ? 17.652 -4.252 -18.056 1.00 47.06 96 GLN A CA 1
ATOM 743 C C . GLN A 1 96 ? 18.336 -5.566 -18.463 1.00 47.06 96 GLN A C 1
ATOM 745 O O . GLN A 1 96 ? 19.072 -5.543 -19.433 1.00 47.06 96 GLN A O 1
ATOM 750 N N . GLU A 1 97 ? 18.056 -6.689 -17.791 1.00 41.28 97 GLU A N 1
ATOM 751 C CA . GLU A 1 97 ? 17.486 -7.866 -18.480 1.00 41.28 97 GLU A CA 1
ATOM 752 C C . GLU A 1 97 ? 17.152 -9.054 -17.558 1.00 41.28 97 GLU A C 1
ATOM 754 O O . GLU A 1 97 ? 16.115 -9.669 -17.767 1.00 41.28 97 GLU A O 1
ATOM 759 N N . GLU A 1 98 ? 17.879 -9.345 -16.474 1.00 39.28 98 GLU A N 1
ATOM 760 C CA . GLU A 1 98 ? 17.661 -10.638 -15.775 1.00 39.28 98 GLU A CA 1
ATOM 761 C C . GLU A 1 98 ? 16.897 -10.601 -14.437 1.00 39.28 98 GLU A C 1
ATOM 763 O O . GLU A 1 98 ? 16.494 -11.635 -13.904 1.00 39.28 98 GLU A O 1
ATOM 768 N N . HIS A 1 99 ? 16.625 -9.430 -13.859 1.00 39.31 99 HIS A N 1
ATOM 769 C CA . HIS A 1 99 ? 16.211 -9.350 -12.448 1.00 39.31 99 HIS A CA 1
ATOM 770 C C . HIS A 1 99 ? 14.696 -9.198 -12.198 1.00 39.31 99 HIS A C 1
ATOM 772 O O . HIS A 1 99 ? 14.280 -8.594 -11.207 1.00 39.31 99 HIS A O 1
ATOM 778 N N . SER A 1 100 ? 13.844 -9.747 -13.069 1.00 45.66 100 SER A N 1
ATOM 779 C CA . SER A 1 100 ? 12.376 -9.607 -12.966 1.00 45.66 100 SER A CA 1
ATOM 780 C C . SER A 1 100 ? 11.786 -10.248 -11.686 1.00 45.66 100 SER A C 1
ATOM 782 O O . SER A 1 100 ? 10.786 -9.780 -11.137 1.00 45.66 100 SER A O 1
ATOM 784 N N . VAL A 1 101 ? 12.453 -11.261 -11.116 1.00 45.44 101 VAL A N 1
ATOM 785 C CA . VAL A 1 101 ? 11.924 -12.029 -9.971 1.00 45.44 101 VAL A CA 1
ATOM 786 C C . VAL A 1 101 ? 12.257 -11.404 -8.606 1.00 45.44 101 VAL A C 1
ATOM 788 O O . VAL A 1 101 ? 11.374 -11.324 -7.753 1.00 45.44 101 VAL A O 1
ATOM 791 N N . LYS A 1 102 ? 13.478 -10.891 -8.369 1.00 43.56 102 LYS A N 1
ATOM 792 C CA . LYS A 1 102 ? 13.831 -10.339 -7.036 1.00 43.56 102 LYS A CA 1
ATOM 793 C C . LYS A 1 102 ? 13.414 -8.880 -6.823 1.00 43.56 102 LYS A C 1
ATOM 795 O O . LYS A 1 102 ? 13.338 -8.442 -5.678 1.00 43.56 102 LYS A O 1
ATOM 800 N N . LEU A 1 103 ? 13.106 -8.128 -7.887 1.00 49.75 103 LEU A N 1
ATOM 801 C CA . LEU A 1 103 ? 12.530 -6.780 -7.763 1.00 49.75 103 LEU A CA 1
ATOM 802 C C . LEU A 1 103 ? 11.062 -6.824 -7.306 1.00 49.75 103 LEU A C 1
ATOM 804 O O . LEU A 1 103 ? 10.582 -5.894 -6.665 1.00 49.75 103 LEU A O 1
ATOM 808 N N . SER A 1 104 ? 10.382 -7.936 -7.593 1.00 50.69 104 SER A N 1
ATOM 809 C CA . SER A 1 104 ? 8.973 -8.143 -7.273 1.00 50.69 104 SER A CA 1
ATOM 810 C C . SER A 1 104 ? 8.739 -8.308 -5.769 1.00 50.69 104 SER A C 1
ATOM 812 O O . SER A 1 104 ? 7.790 -7.745 -5.244 1.00 50.69 104 SER A O 1
ATOM 814 N N . LEU A 1 105 ? 9.624 -8.991 -5.038 1.00 50.91 105 LEU A N 1
ATOM 815 C CA . LEU A 1 105 ? 9.402 -9.325 -3.624 1.00 50.91 105 LEU A CA 1
ATOM 816 C C . LEU A 1 105 ? 9.231 -8.104 -2.682 1.00 50.91 105 LEU A C 1
ATOM 818 O O . LEU A 1 105 ? 8.254 -8.085 -1.933 1.00 50.91 105 LEU A O 1
ATOM 822 N N . PRO A 1 106 ? 10.084 -7.056 -2.722 1.00 54.00 106 PRO A N 1
ATOM 823 C CA . PRO A 1 106 ? 9.905 -5.876 -1.870 1.00 54.00 106 PRO A CA 1
ATOM 824 C C . PRO A 1 106 ? 8.784 -4.936 -2.341 1.00 54.00 106 PRO A C 1
ATOM 826 O O . PRO A 1 106 ? 8.276 -4.158 -1.541 1.00 54.00 106 PRO A O 1
ATOM 829 N N . LEU A 1 107 ? 8.385 -4.992 -3.618 1.00 54.91 107 LEU A N 1
ATOM 830 C CA . LEU A 1 107 ? 7.278 -4.190 -4.157 1.00 54.91 107 LEU A CA 1
ATOM 831 C C . LEU A 1 107 ? 5.901 -4.795 -3.840 1.00 54.91 107 LEU A C 1
ATOM 833 O O . LEU A 1 107 ? 4.904 -4.075 -3.812 1.00 54.91 107 LEU A O 1
ATOM 837 N N . LEU A 1 108 ? 5.865 -6.111 -3.621 1.00 57.34 108 LEU A N 1
ATOM 838 C CA . LEU A 1 108 ? 4.664 -6.900 -3.351 1.00 57.34 108 LEU A CA 1
ATOM 839 C C . LEU A 1 108 ? 4.371 -7.029 -1.853 1.00 57.34 108 LEU A C 1
ATOM 841 O O . LEU A 1 108 ? 3.214 -7.197 -1.466 1.00 57.34 108 LEU A O 1
ATOM 845 N N . LEU A 1 109 ? 5.414 -6.938 -1.020 1.00 60.66 109 LEU A N 1
ATOM 846 C CA . LEU A 1 109 ? 5.279 -6.958 0.431 1.00 60.66 109 LEU A CA 1
ATOM 847 C C . LEU A 1 109 ? 4.409 -5.777 0.898 1.00 60.66 109 LEU A C 1
ATOM 849 O O . LEU A 1 109 ? 4.601 -4.655 0.416 1.00 60.66 109 LEU A O 1
ATOM 853 N N . PRO A 1 110 ? 3.468 -5.998 1.838 1.00 61.00 110 PRO A N 1
ATOM 854 C CA . PRO A 1 110 ? 2.667 -4.919 2.393 1.00 61.00 110 PRO A CA 1
ATOM 855 C C . PRO A 1 110 ? 3.607 -3.903 3.033 1.00 61.00 110 PRO A C 1
ATOM 857 O O . PRO A 1 110 ? 4.298 -4.183 4.012 1.00 61.00 110 PRO A O 1
ATOM 860 N N . CYS A 1 111 ? 3.672 -2.717 2.436 1.00 68.12 111 CYS A N 1
ATOM 861 C CA . CYS A 1 111 ? 4.527 -1.665 2.945 1.00 68.12 111 CYS A CA 1
ATOM 862 C C . CYS A 1 111 ? 3.989 -1.201 4.314 1.00 68.12 111 CYS A C 1
ATOM 864 O O . CYS A 1 111 ? 2.768 -1.105 4.465 1.00 68.12 111 CYS A O 1
ATOM 866 N N . PRO A 1 112 ? 4.83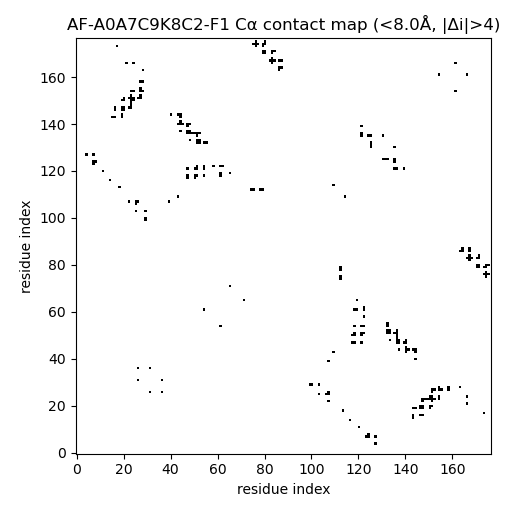7 -0.882 5.311 1.00 65.75 112 PRO A N 1
ATOM 867 C CA . PRO A 1 112 ? 4.365 -0.460 6.639 1.00 65.75 112 PRO A CA 1
ATOM 868 C C . PRO A 1 112 ? 3.430 0.762 6.566 1.00 65.75 112 PRO A C 1
ATOM 870 O O . PRO A 1 112 ? 2.510 0.897 7.366 1.00 65.75 112 PRO A O 1
ATOM 873 N N . VAL A 1 113 ? 3.609 1.593 5.536 1.00 70.00 113 VAL A N 1
ATOM 874 C CA . VAL A 1 113 ? 2.761 2.745 5.189 1.00 70.00 113 VAL A CA 1
ATOM 875 C C . VAL A 1 113 ? 1.373 2.324 4.683 1.00 70.00 113 VAL A C 1
ATOM 877 O O . VAL A 1 113 ? 0.362 2.932 5.013 1.00 70.00 113 VAL A O 1
ATOM 880 N N . CYS A 1 114 ? 1.310 1.261 3.883 1.00 73.88 114 CYS A N 1
ATOM 881 C CA . CYS A 1 114 ? 0.072 0.703 3.352 1.00 73.88 114 CYS A CA 1
ATOM 882 C C . CYS A 1 114 ? -0.769 0.138 4.511 1.00 73.88 114 CYS A C 1
ATOM 884 O O . CYS A 1 114 ? -1.971 0.367 4.594 1.00 73.88 114 CYS A O 1
ATOM 886 N N . LEU A 1 115 ? -0.109 -0.557 5.443 1.00 75.81 115 LEU A N 1
ATOM 887 C CA . LEU A 1 115 ? -0.741 -1.212 6.587 1.00 75.81 115 LEU A CA 1
ATOM 888 C C . LEU A 1 115 ? -1.291 -0.197 7.605 1.00 75.81 115 LEU A C 1
ATOM 890 O O . LEU A 1 115 ? -2.400 -0.374 8.119 1.00 75.81 115 LEU A O 1
ATOM 894 N N . SER A 1 116 ? -0.568 0.904 7.847 1.00 75.44 116 SER A N 1
ATOM 895 C CA . SER A 1 116 ? -1.063 2.004 8.684 1.00 75.44 116 SER A CA 1
ATOM 896 C C . SER A 1 116 ? -2.260 2.715 8.046 1.00 75.44 116 SER A C 1
ATOM 898 O O . SER A 1 116 ? -3.261 2.942 8.726 1.00 75.44 116 SER A O 1
ATOM 900 N N . ALA A 1 117 ? -2.219 2.982 6.737 1.00 76.88 117 ALA A N 1
ATOM 901 C CA . ALA A 1 117 ? -3.337 3.594 6.021 1.00 76.88 117 ALA A CA 1
ATOM 902 C C . ALA A 1 117 ? -4.583 2.697 5.953 1.00 76.88 117 ALA A C 1
ATOM 904 O O . ALA A 1 117 ? -5.706 3.192 6.064 1.00 76.88 117 ALA A O 1
ATOM 905 N N . MET A 1 118 ? -4.410 1.379 5.815 1.00 83.19 118 MET A N 1
ATOM 906 C CA . MET A 1 118 ? -5.512 0.411 5.900 1.00 83.19 118 MET A CA 1
ATOM 907 C C . MET A 1 118 ? -6.152 0.438 7.283 1.00 83.19 118 MET A C 1
ATOM 909 O O . MET A 1 118 ? -7.367 0.563 7.394 1.00 83.19 118 MET A O 1
ATOM 913 N N . SER A 1 119 ? -5.332 0.397 8.333 1.00 81.88 119 SER A N 1
ATOM 914 C CA . SER A 1 119 ? -5.795 0.468 9.724 1.00 81.88 119 SER A CA 1
ATOM 915 C C . SER A 1 119 ? -6.574 1.752 9.999 1.00 81.88 119 SER A C 1
ATOM 917 O O . SER A 1 119 ? -7.649 1.711 10.596 1.00 81.88 119 SER A O 1
ATOM 919 N N . PHE A 1 120 ? -6.080 2.878 9.483 1.00 78.19 120 PHE A N 1
ATOM 920 C CA . PHE A 1 120 ? -6.765 4.164 9.544 1.00 78.19 120 PHE A CA 1
ATOM 921 C C . PHE A 1 120 ? -8.106 4.128 8.803 1.00 78.19 120 PHE A C 1
ATOM 923 O O . PHE A 1 120 ? -9.128 4.472 9.385 1.00 78.19 120 PHE A O 1
ATOM 930 N N . SER A 1 121 ? -8.119 3.651 7.555 1.00 81.44 121 SER A N 1
ATOM 931 C CA . SER A 1 121 ? -9.323 3.590 6.713 1.00 81.44 121 SER A CA 1
ATOM 932 C C . SER A 1 121 ? -10.402 2.673 7.290 1.00 81.44 121 SER A C 1
ATOM 934 O O . SER A 1 121 ? -11.590 2.952 7.159 1.00 81.44 121 SER A O 1
ATOM 936 N N . VAL A 1 122 ? -10.007 1.593 7.965 1.00 85.19 122 VAL A N 1
ATOM 937 C CA . VAL A 1 122 ? -10.948 0.717 8.665 1.00 85.19 122 VAL A CA 1
ATOM 938 C C . VAL A 1 122 ? -11.486 1.387 9.930 1.00 85.19 122 VAL A C 1
ATOM 940 O O . VAL A 1 122 ? -12.695 1.379 10.139 1.00 85.19 122 VAL A O 1
ATOM 943 N N . ALA A 1 123 ? -10.628 1.992 10.758 1.00 80.06 123 ALA A N 1
ATOM 944 C CA . ALA A 1 123 ? -11.056 2.655 11.997 1.00 80.06 123 ALA A CA 1
ATOM 945 C C . ALA A 1 123 ? -12.011 3.826 11.736 1.00 80.06 123 ALA A C 1
ATOM 947 O O . ALA A 1 123 ? -13.045 3.945 12.387 1.00 80.06 123 ALA A O 1
ATOM 948 N N . ALA A 1 124 ? -11.671 4.629 10.735 1.00 77.31 124 ALA A N 1
ATOM 949 C CA . ALA A 1 124 ? -12.474 5.676 10.129 1.00 77.31 124 ALA A CA 1
ATOM 950 C C . ALA A 1 124 ? -13.896 5.249 9.763 1.00 77.31 124 ALA A C 1
ATOM 952 O O . ALA A 1 124 ? -14.889 5.868 10.136 1.00 77.31 124 ALA A O 1
ATOM 953 N N . PHE A 1 125 ? -13.990 4.171 8.990 1.00 78.88 125 PHE A N 1
ATOM 954 C CA . PHE A 1 125 ? -15.263 3.702 8.477 1.00 78.88 125 PHE A CA 1
ATOM 955 C C . PHE A 1 125 ? -16.091 3.051 9.590 1.00 78.88 125 PHE A C 1
ATOM 957 O O . PHE A 1 125 ? -17.312 3.203 9.632 1.00 78.88 125 PHE A O 1
ATOM 964 N N . LEU A 1 126 ? -15.425 2.373 10.530 1.00 80.81 126 LEU A N 1
ATOM 965 C CA . LEU A 1 126 ? -16.058 1.739 11.683 1.00 80.81 126 LEU A CA 1
ATOM 966 C C . LEU A 1 126 ? -16.634 2.777 12.662 1.00 80.81 126 LEU A C 1
ATOM 968 O O . LEU A 1 126 ? -17.740 2.578 13.164 1.00 80.81 126 LEU A O 1
ATOM 972 N N . SER A 1 127 ? -15.932 3.894 12.896 1.00 76.06 127 SER A N 1
ATOM 973 C CA . SER A 1 127 ? -16.429 4.993 13.735 1.00 76.06 127 SER A CA 1
ATOM 974 C C . SER A 1 127 ? -17.579 5.760 13.077 1.00 76.06 127 SER A C 1
ATOM 976 O O . SER A 1 127 ? -18.504 6.169 13.775 1.00 76.06 127 SER A O 1
ATOM 978 N N . ALA A 1 128 ? -17.564 5.902 11.747 1.00 75.38 128 ALA A N 1
ATOM 979 C CA . ALA A 1 128 ? -18.613 6.599 11.004 1.00 75.38 128 ALA A CA 1
ATOM 980 C C . ALA A 1 128 ? -19.911 5.785 10.844 1.00 75.38 128 ALA A C 1
ATOM 982 O O . ALA A 1 128 ? -20.993 6.367 10.828 1.00 75.38 128 ALA A O 1
ATOM 983 N N . THR A 1 129 ? -19.825 4.457 10.702 1.00 70.62 129 THR A N 1
ATOM 984 C CA . THR A 1 129 ? -20.990 3.625 10.339 1.00 70.62 129 THR A CA 1
ATOM 985 C C . THR A 1 129 ? -21.543 2.759 11.472 1.00 70.62 129 THR A C 1
ATOM 987 O O . THR A 1 129 ? -22.637 2.226 11.318 1.00 70.62 129 THR A O 1
ATOM 990 N N . GLN A 1 130 ? -20.824 2.593 12.594 1.00 71.31 130 GLN A N 1
ATOM 991 C CA . GLN A 1 130 ? -21.158 1.646 13.681 1.00 71.31 130 GLN A CA 1
ATOM 992 C C . GLN A 1 130 ? -21.510 0.219 13.201 1.00 71.31 130 GLN A C 1
ATOM 994 O O . GLN A 1 130 ? -22.115 -0.570 13.929 1.00 71.31 130 GLN A O 1
ATOM 999 N N . LEU A 1 131 ? -21.126 -0.138 11.973 1.00 77.44 131 LEU A N 1
ATOM 1000 C CA . LEU A 1 131 ? -21.423 -1.430 11.375 1.00 77.44 131 LEU A CA 1
ATOM 1001 C C . LEU A 1 131 ? -20.550 -2.531 11.985 1.00 77.44 131 LEU A C 1
ATOM 1003 O O . LEU A 1 131 ? -19.471 -2.266 12.528 1.00 77.44 131 LEU A O 1
ATOM 1007 N N . PRO A 1 132 ? -20.977 -3.800 11.875 1.00 83.50 132 PRO A N 1
ATOM 1008 C CA . PRO A 1 132 ? -20.131 -4.910 12.260 1.00 83.50 132 PRO A CA 1
ATOM 1009 C C . PRO A 1 132 ? -18.788 -4.883 11.500 1.00 83.50 132 PRO A C 1
ATOM 1011 O O . PRO A 1 132 ? -18.771 -4.699 10.281 1.00 83.50 132 PRO A 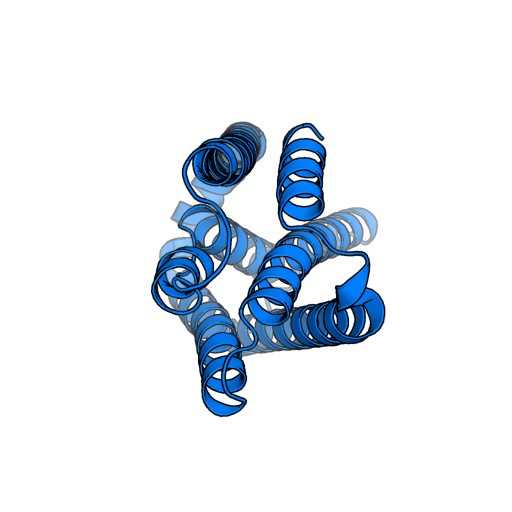O 1
ATOM 1014 N N . PRO A 1 133 ? -17.656 -5.136 12.185 1.00 81.38 133 PRO A N 1
ATOM 1015 C CA . PRO A 1 133 ? -16.318 -5.009 11.603 1.00 81.38 133 PRO A CA 1
ATOM 1016 C C . PRO A 1 133 ? -16.094 -5.962 10.427 1.00 81.38 133 PRO A C 1
ATOM 1018 O O . PRO A 1 133 ? -15.468 -5.596 9.441 1.00 81.38 133 PRO A O 1
ATOM 1021 N N . TYR A 1 134 ? -16.672 -7.163 10.464 1.00 84.56 134 TYR A N 1
ATOM 1022 C CA . TYR A 1 134 ? -16.553 -8.102 9.348 1.00 84.56 134 TYR A CA 1
ATOM 1023 C C . TYR A 1 134 ? -17.127 -7.529 8.040 1.00 84.56 134 TYR A C 1
ATOM 1025 O O . TYR A 1 134 ? -16.558 -7.756 6.976 1.00 84.56 134 TYR A O 1
ATOM 1033 N N . LEU A 1 135 ? -18.204 -6.737 8.118 1.00 87.44 135 LEU A N 1
ATOM 1034 C CA . LEU A 1 135 ? -18.849 -6.120 6.958 1.00 87.44 135 LEU A CA 1
ATOM 1035 C C . LEU A 1 135 ? -17.990 -4.985 6.389 1.00 87.44 135 LEU A C 1
ATOM 1037 O O . LEU A 1 135 ? -17.814 -4.884 5.178 1.00 87.44 135 LEU A O 1
ATOM 1041 N N . VAL A 1 136 ? -17.415 -4.166 7.275 1.00 86.62 136 VAL A N 1
ATOM 1042 C CA . VAL A 1 136 ? -16.526 -3.054 6.907 1.00 86.62 136 VAL A CA 1
ATOM 1043 C C . VAL A 1 136 ? -15.231 -3.571 6.282 1.00 86.62 136 VAL A C 1
ATOM 1045 O O . VAL A 1 136 ? -14.836 -3.109 5.212 1.00 86.62 136 VAL A O 1
ATOM 1048 N N . GLY A 1 137 ? -14.590 -4.558 6.915 1.00 87.06 137 GLY A N 1
ATOM 1049 C CA . GLY A 1 137 ? -13.373 -5.184 6.400 1.00 87.06 137 GLY A CA 1
ATOM 1050 C C . GLY A 1 137 ? -13.594 -5.850 5.043 1.00 87.06 137 GLY A C 1
ATOM 1051 O O . GLY A 1 137 ? -12.801 -5.639 4.126 1.00 87.06 137 GLY A O 1
ATOM 1052 N N . PHE A 1 138 ? -14.697 -6.590 4.883 1.00 88.81 138 PHE A N 1
ATOM 1053 C CA . PHE A 1 138 ? -15.049 -7.208 3.604 1.00 88.81 138 PHE A CA 1
ATOM 1054 C C . PHE A 1 138 ? -15.342 -6.163 2.519 1.00 88.81 138 PHE A C 1
ATOM 1056 O O . PHE A 1 138 ? -14.818 -6.273 1.413 1.00 88.81 138 PHE A O 1
ATOM 1063 N N . GLY A 1 139 ? -16.111 -5.116 2.837 1.00 89.69 139 GLY A N 1
ATOM 1064 C CA . GLY A 1 139 ? -16.440 -4.045 1.892 1.00 89.69 139 GLY A CA 1
ATOM 1065 C C . GLY A 1 139 ? -15.208 -3.280 1.402 1.00 89.69 139 GLY A C 1
ATOM 1066 O O . GLY A 1 139 ? -15.013 -3.128 0.196 1.00 89.69 139 GLY A O 1
ATOM 1067 N N . LEU A 1 140 ? -14.335 -2.857 2.322 1.00 87.81 140 LEU A N 1
ATOM 1068 C CA . LEU A 1 140 ? -13.097 -2.147 1.978 1.00 87.81 140 LEU A CA 1
ATOM 1069 C C . LEU A 1 140 ? -12.108 -3.048 1.228 1.00 87.81 140 LEU A C 1
ATOM 1071 O O . LEU A 1 140 ? -11.514 -2.614 0.240 1.00 87.81 140 LEU A O 1
ATOM 1075 N N . GLY A 1 141 ? -11.968 -4.310 1.645 1.00 89.19 141 GLY A N 1
ATOM 1076 C CA . GLY A 1 141 ? -11.127 -5.289 0.956 1.00 89.19 141 GLY A CA 1
ATOM 1077 C C . GLY A 1 141 ? -11.603 -5.569 -0.474 1.00 89.19 141 GLY A C 1
ATOM 1078 O O . GLY A 1 141 ? -10.787 -5.606 -1.400 1.00 89.19 141 GLY A O 1
ATOM 1079 N N . LEU A 1 142 ? -12.918 -5.700 -0.680 1.00 90.50 142 LEU A N 1
ATOM 1080 C CA . LEU A 1 142 ? -13.519 -5.879 -2.003 1.00 90.50 142 LEU A CA 1
ATOM 1081 C C . LEU A 1 142 ? -13.283 -4.649 -2.891 1.00 90.50 142 LEU A C 1
ATOM 1083 O O . LEU A 1 142 ? -12.821 -4.792 -4.024 1.00 90.50 142 LEU A O 1
ATOM 1087 N N . ALA A 1 143 ? -13.539 -3.447 -2.368 1.00 89.94 143 ALA A N 1
ATOM 1088 C CA . ALA A 1 143 ? -13.312 -2.198 -3.091 1.00 89.94 143 ALA A CA 1
ATOM 1089 C C . ALA A 1 143 ? -11.841 -2.047 -3.510 1.00 89.94 143 ALA A C 1
ATOM 1091 O O . ALA A 1 143 ? -11.551 -1.764 -4.673 1.00 89.94 143 ALA A O 1
ATOM 1092 N N . PHE A 1 144 ? -10.903 -2.315 -2.595 1.00 88.88 144 PHE A N 1
ATOM 1093 C CA . PHE A 1 144 ? -9.468 -2.280 -2.883 1.00 88.88 144 PHE A CA 1
ATOM 1094 C C . PHE A 1 144 ? -9.063 -3.274 -3.978 1.00 88.88 144 PHE A C 1
ATOM 1096 O O . PHE A 1 144 ? -8.285 -2.939 -4.876 1.00 88.88 144 PHE A O 1
ATOM 1103 N N . THR A 1 145 ? -9.605 -4.492 -3.915 1.00 89.50 145 THR A N 1
ATOM 1104 C CA . THR A 1 145 ? -9.354 -5.554 -4.898 1.00 89.50 145 THR A CA 1
ATOM 1105 C C . THR A 1 145 ? -9.841 -5.135 -6.283 1.00 89.50 145 THR A C 1
ATOM 1107 O O . THR A 1 145 ? -9.093 -5.252 -7.254 1.00 89.50 145 THR A O 1
ATOM 1110 N N . LEU A 1 146 ? -11.059 -4.588 -6.375 1.00 90.56 146 LEU A N 1
ATOM 1111 C CA . LEU A 1 146 ? -11.634 -4.097 -7.628 1.00 90.56 146 LEU A CA 1
ATOM 1112 C C . LEU A 1 146 ? -10.814 -2.945 -8.214 1.00 90.56 146 LEU A C 1
ATOM 1114 O O . LEU A 1 146 ? -10.421 -3.021 -9.378 1.00 90.56 146 LEU A O 1
ATOM 1118 N N . PHE A 1 147 ? -10.484 -1.924 -7.415 1.00 88.69 147 PHE A N 1
ATOM 1119 C CA . PHE A 1 147 ? -9.643 -0.817 -7.881 1.00 88.69 147 PHE A CA 1
ATOM 1120 C C . PHE A 1 147 ? -8.278 -1.309 -8.369 1.00 88.69 147 PHE A C 1
ATOM 1122 O O . PHE A 1 147 ? -7.829 -0.918 -9.446 1.00 88.69 147 PHE A O 1
ATOM 1129 N N . SER A 1 148 ? -7.638 -2.213 -7.624 1.00 86.75 148 SER A N 1
ATOM 1130 C CA . SER A 1 148 ? -6.334 -2.770 -8.002 1.00 86.75 148 SER A CA 1
ATOM 1131 C C . SER A 1 148 ? -6.407 -3.553 -9.314 1.00 86.75 148 SER A C 1
ATOM 1133 O O . SER A 1 148 ? -5.494 -3.458 -10.135 1.00 86.75 148 SER A O 1
ATOM 1135 N N . LEU A 1 149 ? -7.498 -4.291 -9.545 1.00 87.88 149 LEU A N 1
ATOM 1136 C CA . LEU A 1 149 ? -7.724 -5.033 -10.784 1.00 87.88 149 LEU A CA 1
ATOM 1137 C C . LEU A 1 149 ? -7.932 -4.094 -11.982 1.00 87.88 149 LEU A C 1
ATOM 1139 O O . LEU A 1 149 ? -7.371 -4.335 -13.051 1.00 87.88 149 LEU A O 1
ATOM 1143 N N . VAL A 1 150 ? -8.694 -3.012 -11.793 1.00 88.19 150 VAL A N 1
ATOM 1144 C CA . VAL A 1 150 ? -8.910 -1.975 -12.815 1.00 88.19 150 VAL A CA 1
ATOM 1145 C C . VAL A 1 150 ? -7.579 -1.331 -13.199 1.00 88.19 150 VAL A C 1
ATOM 1147 O O . VAL A 1 150 ? -7.235 -1.305 -14.382 1.00 88.19 150 VAL A O 1
ATOM 1150 N N . PHE A 1 151 ? -6.778 -0.895 -12.220 1.00 84.12 151 PHE A N 1
ATOM 1151 C CA . PHE A 1 151 ? -5.457 -0.319 -12.491 1.00 84.12 151 PHE A CA 1
ATOM 1152 C C . PHE A 1 151 ? -4.496 -1.321 -13.128 1.00 84.12 151 PHE A C 1
ATOM 1154 O O . PHE A 1 151 ? -3.777 -0.960 -14.057 1.00 84.12 151 PHE A O 1
ATOM 1161 N N . PHE A 1 152 ? -4.515 -2.586 -12.704 1.00 84.44 152 PHE A N 1
ATOM 1162 C CA . PHE A 1 152 ? -3.753 -3.647 -13.362 1.00 84.44 152 PHE A CA 1
ATOM 1163 C C . PHE A 1 152 ? -4.123 -3.780 -14.847 1.00 84.44 152 PHE A C 1
ATOM 1165 O O . PHE A 1 152 ? -3.236 -3.868 -15.698 1.00 84.44 152 PHE A O 1
ATOM 1172 N N . PHE A 1 153 ? -5.418 -3.763 -15.178 1.00 84.88 153 PHE A N 1
ATOM 1173 C CA . PHE A 1 153 ? -5.883 -3.876 -16.561 1.00 84.88 153 PHE A CA 1
ATOM 1174 C C . PHE A 1 153 ? -5.485 -2.655 -17.400 1.00 84.88 153 PHE A C 1
ATOM 1176 O O . PHE A 1 153 ? -5.000 -2.819 -18.520 1.00 84.88 153 PHE A O 1
ATOM 1183 N N . ILE A 1 154 ? -5.605 -1.448 -16.836 1.00 82.94 154 ILE A N 1
ATOM 1184 C CA . ILE A 1 154 ? -5.145 -0.201 -17.465 1.00 82.94 154 ILE A CA 1
ATOM 1185 C C . ILE A 1 154 ? -3.646 -0.290 -17.758 1.00 82.94 154 ILE A C 1
ATOM 1187 O O . ILE A 1 154 ? -3.229 -0.136 -18.901 1.00 82.94 154 ILE A O 1
ATOM 1191 N N . VAL A 1 155 ? -2.824 -0.624 -16.765 1.00 77.25 155 VAL A N 1
ATOM 1192 C CA . VAL A 1 155 ? -1.370 -0.730 -16.953 1.00 77.25 155 VAL A CA 1
ATOM 1193 C C . VAL A 1 155 ? -1.024 -1.804 -17.978 1.00 77.25 155 VAL A C 1
ATOM 1195 O O . VAL A 1 155 ? -0.105 -1.616 -18.765 1.00 77.25 155 VAL A O 1
ATOM 1198 N N . ARG A 1 156 ? -1.774 -2.909 -18.028 1.00 77.31 156 ARG A N 1
ATOM 1199 C CA . ARG A 1 156 ? -1.563 -3.973 -19.015 1.00 77.31 156 ARG A CA 1
ATOM 1200 C C . ARG A 1 156 ? -1.865 -3.523 -20.446 1.00 77.31 156 ARG A C 1
ATOM 1202 O O . ARG A 1 156 ? -1.125 -3.901 -21.351 1.00 77.31 156 ARG A O 1
ATOM 1209 N N . ILE A 1 157 ? -2.915 -2.727 -20.646 1.00 79.44 157 ILE A N 1
ATOM 1210 C CA . ILE A 1 157 ? -3.254 -2.146 -21.956 1.00 79.44 157 ILE A CA 1
ATOM 1211 C C . ILE A 1 157 ? -2.202 -1.103 -22.362 1.00 79.44 157 ILE A C 1
ATOM 1213 O O . ILE A 1 157 ? -1.767 -1.073 -23.510 1.00 79.44 157 ILE A O 1
ATOM 1217 N N . TRP A 1 158 ? -1.735 -0.300 -21.406 1.00 73.81 158 TRP A N 1
ATOM 1218 C CA . TRP A 1 158 ? -0.812 0.818 -21.624 1.00 73.81 158 TRP A CA 1
ATOM 1219 C C . TRP A 1 158 ? 0.654 0.464 -21.311 1.00 73.81 158 TRP A C 1
ATOM 1221 O O . TRP A 1 158 ? 1.497 1.344 -21.132 1.00 73.81 158 TRP A O 1
ATOM 1231 N N . ALA A 1 159 ? 0.993 -0.829 -21.268 1.00 64.00 159 ALA A N 1
ATOM 1232 C CA . ALA A 1 159 ? 2.279 -1.332 -20.772 1.00 64.00 159 ALA A CA 1
ATOM 1233 C C . ALA A 1 159 ? 3.500 -0.840 -21.570 1.00 64.00 159 ALA A C 1
ATOM 1235 O O . ALA A 1 159 ? 4.624 -0.917 -21.081 1.00 64.00 159 ALA A O 1
ATOM 1236 N N . LYS A 1 160 ? 3.290 -0.347 -22.798 1.00 58.97 160 LYS A N 1
ATOM 1237 C CA . LYS A 1 160 ? 4.342 0.245 -23.640 1.00 58.97 160 LYS A CA 1
ATOM 1238 C C . LYS A 1 160 ? 4.733 1.665 -23.204 1.00 58.97 160 LYS A C 1
ATOM 1240 O O . LYS A 1 160 ? 5.880 2.053 -23.398 1.00 58.97 160 LYS A O 1
ATOM 1245 N N . GLU A 1 161 ? 3.812 2.404 -22.590 1.00 63.25 161 GLU A N 1
ATOM 1246 C CA . GLU A 1 161 ? 3.985 3.807 -22.178 1.00 63.25 161 GLU A CA 1
ATOM 1247 C C . GLU A 1 161 ? 4.362 3.937 -20.690 1.00 63.25 161 GLU A C 1
ATOM 1249 O O . GLU A 1 161 ? 5.093 4.846 -20.287 1.00 63.25 161 GLU A O 1
ATOM 1254 N N . PHE A 1 162 ? 3.909 3.002 -19.845 1.00 62.41 162 PHE A N 1
ATOM 1255 C CA . PHE A 1 162 ? 4.190 3.035 -18.408 1.00 62.41 162 PHE A CA 1
ATOM 1256 C C . PHE A 1 162 ? 5.619 2.580 -18.086 1.00 62.41 162 PHE A C 1
ATOM 1258 O O . PHE A 1 162 ? 5.929 1.391 -18.021 1.00 62.41 162 PHE A O 1
ATOM 1265 N N . LYS A 1 163 ? 6.501 3.549 -17.815 1.00 65.31 163 LYS A N 1
ATOM 1266 C CA . LYS A 1 163 ? 7.853 3.312 -17.293 1.00 65.31 163 LYS A CA 1
ATOM 1267 C C . LYS A 1 163 ? 7.847 3.320 -15.762 1.00 65.31 163 LYS A C 1
ATOM 1269 O O . LYS A 1 163 ? 7.099 4.055 -15.122 1.00 65.31 163 LYS A O 1
ATOM 1274 N N . LEU A 1 164 ? 8.780 2.583 -15.155 1.00 61.75 164 LEU A N 1
ATOM 1275 C CA . LEU A 1 164 ? 8.996 2.579 -13.696 1.00 61.75 164 LEU A CA 1
ATOM 1276 C C . LEU A 1 164 ? 9.290 3.993 -13.136 1.00 61.75 164 LEU A C 1
ATOM 1278 O O . LEU A 1 164 ? 8.983 4.293 -11.988 1.00 61.75 164 LEU A O 1
ATOM 1282 N N . ALA A 1 165 ? 9.836 4.885 -13.973 1.00 59.16 165 ALA A N 1
ATOM 1283 C CA . ALA A 1 165 ? 10.060 6.293 -13.635 1.00 59.16 165 ALA A CA 1
ATOM 1284 C C . ALA A 1 165 ? 8.758 7.096 -13.494 1.00 59.16 165 ALA A C 1
ATOM 1286 O O . ALA A 1 165 ? 8.682 7.957 -12.625 1.00 59.16 165 ALA A O 1
ATOM 1287 N N . THR A 1 166 ? 7.731 6.791 -14.291 1.00 67.06 166 THR A N 1
ATOM 1288 C CA . THR A 1 166 ? 6.415 7.435 -14.203 1.00 67.06 166 THR A CA 1
ATOM 1289 C C . THR A 1 166 ? 5.715 7.057 -12.897 1.00 67.06 166 THR A C 1
ATOM 1291 O O . THR A 1 166 ? 5.065 7.898 -12.291 1.00 67.06 166 THR A O 1
ATOM 1294 N 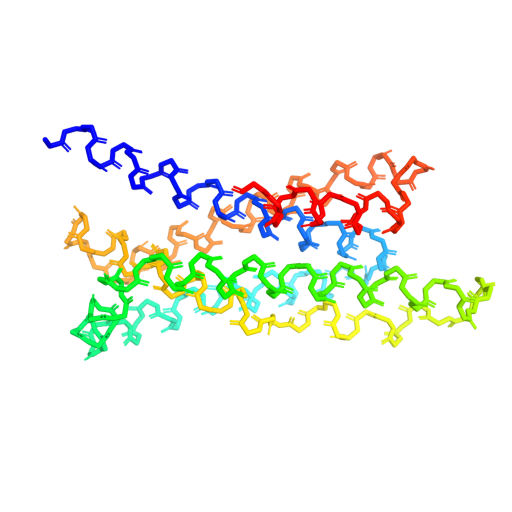N . LEU A 1 167 ? 5.926 5.828 -12.404 1.00 63.97 167 LEU A N 1
ATOM 1295 C CA . LEU A 1 167 ? 5.453 5.392 -11.086 1.00 63.97 167 LEU A CA 1
ATOM 1296 C C . LEU A 1 167 ? 6.172 6.126 -9.944 1.00 63.97 167 LEU A C 1
ATOM 1298 O O . LEU A 1 167 ? 5.517 6.590 -9.017 1.00 63.97 167 LEU A O 1
ATOM 1302 N N . GLY A 1 168 ? 7.503 6.247 -10.011 1.00 60.66 168 GLY A N 1
ATOM 1303 C CA . GLY A 1 168 ? 8.290 6.976 -9.008 1.00 60.66 168 GLY A CA 1
ATOM 1304 C C . GLY A 1 168 ? 7.923 8.462 -8.943 1.00 60.66 168 GLY A C 1
ATOM 1305 O O . GLY A 1 168 ? 7.699 8.988 -7.857 1.00 60.66 168 GLY A O 1
ATOM 1306 N N . LEU A 1 169 ? 7.770 9.114 -10.101 1.00 64.69 169 LEU A N 1
ATOM 1307 C CA . LEU A 1 169 ? 7.300 10.500 -10.204 1.00 64.69 169 LEU A CA 1
ATOM 1308 C C . LEU A 1 169 ? 5.858 10.665 -9.718 1.00 64.69 169 LEU A C 1
ATOM 1310 O O . LEU A 1 169 ? 5.578 11.622 -9.006 1.00 64.69 169 LEU A O 1
ATOM 1314 N N . ALA A 1 170 ? 4.962 9.728 -10.039 1.00 64.06 170 ALA A N 1
ATOM 1315 C CA . ALA A 1 170 ? 3.595 9.750 -9.528 1.00 64.06 170 ALA A CA 1
ATOM 1316 C C . ALA A 1 170 ? 3.554 9.576 -8.002 1.00 64.06 170 ALA A C 1
ATOM 1318 O O . ALA A 1 170 ? 2.808 10.282 -7.336 1.00 64.06 170 ALA A O 1
ATOM 1319 N N . MET A 1 171 ? 4.383 8.700 -7.423 1.00 66.31 171 MET A N 1
ATOM 1320 C CA . MET A 1 171 ? 4.479 8.542 -5.964 1.00 66.31 171 MET A CA 1
ATOM 1321 C C . MET A 1 171 ? 5.039 9.782 -5.271 1.00 66.31 171 MET A C 1
ATOM 1323 O O . MET A 1 171 ? 4.552 10.142 -4.204 1.00 66.31 171 MET A O 1
ATOM 1327 N N . ILE A 1 172 ? 6.035 10.438 -5.871 1.00 63.94 172 ILE A N 1
ATOM 1328 C CA . ILE A 1 172 ? 6.586 11.695 -5.351 1.00 63.94 172 ILE A CA 1
ATOM 1329 C C . ILE A 1 172 ? 5.555 12.820 -5.484 1.00 63.94 172 ILE A C 1
ATOM 1331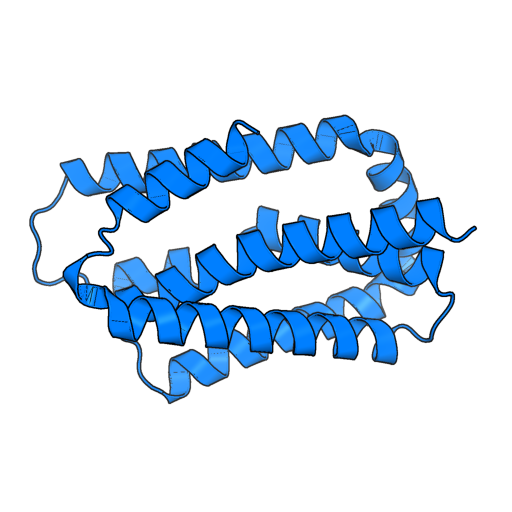 O O . ILE A 1 172 ? 5.380 13.578 -4.541 1.00 63.94 172 ILE A O 1
ATOM 1335 N N . GLY A 1 173 ? 4.827 12.891 -6.602 1.00 61.59 173 GLY A N 1
ATOM 1336 C CA . GLY A 1 173 ? 3.758 13.869 -6.805 1.00 61.59 173 GLY A CA 1
ATOM 1337 C C . GLY A 1 173 ? 2.595 13.688 -5.829 1.00 61.59 173 GLY A C 1
ATOM 1338 O O . GLY A 1 173 ? 2.134 14.662 -5.250 1.00 61.59 173 GLY A O 1
ATOM 1339 N N . VAL A 1 174 ? 2.171 12.445 -5.586 1.00 63.28 174 VAL A N 1
ATOM 1340 C C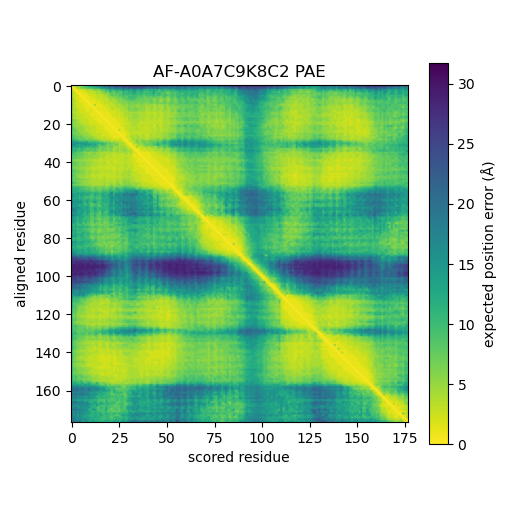A . VAL A 1 174 ? 1.127 12.125 -4.597 1.00 63.28 174 VAL A CA 1
ATOM 1341 C C . VAL A 1 174 ? 1.621 12.339 -3.166 1.00 63.28 174 VAL A C 1
ATOM 1343 O O . VAL A 1 174 ? 0.833 12.719 -2.316 1.00 63.28 174 VAL A O 1
ATOM 1346 N N . GLY A 1 175 ? 2.905 12.104 -2.879 1.00 55.75 175 GLY A N 1
ATOM 1347 C C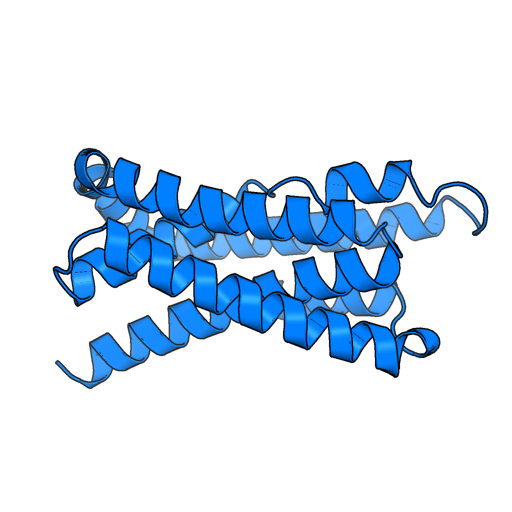A . GLY A 1 175 ? 3.485 12.377 -1.562 1.00 55.75 175 GLY A CA 1
ATOM 1348 C C . GLY A 1 175 ? 3.744 13.862 -1.293 1.00 55.75 175 GLY A C 1
ATOM 1349 O O . GLY A 1 175 ? 3.823 14.248 -0.131 1.00 55.75 175 GLY A O 1
ATOM 1350 N N . ALA A 1 176 ? 3.907 14.681 -2.334 1.00 55.69 176 ALA A N 1
ATOM 1351 C CA . ALA A 1 176 ? 4.107 16.127 -2.222 1.00 55.69 176 ALA A CA 1
ATOM 1352 C C . ALA A 1 176 ? 2.794 16.920 -2.088 1.00 55.69 176 ALA A C 1
ATOM 1354 O O . ALA A 1 176 ? 2.848 18.093 -1.719 1.00 55.69 176 ALA A O 1
ATOM 1355 N N . TYR A 1 177 ? 1.658 16.293 -2.409 1.00 52.81 177 TYR A N 1
ATOM 1356 C CA . TYR A 1 177 ? 0.310 16.802 -2.147 1.00 52.81 177 TYR A CA 1
ATOM 1357 C C . TYR A 1 177 ? -0.095 16.513 -0.697 1.00 52.81 177 TYR A C 1
ATOM 1359 O O . TYR A 1 177 ? -0.619 17.438 -0.042 1.00 52.81 177 TYR A O 1
#

pLDDT: mean 72.64, std 12.55, range [37.75, 90.56]

Sequence (177 aa):
MNLELLLWVIGTGLTLSAFAVKLGVALGLSKPSKSTIVLVLFTYASLFLIISLLAKPFLNLLMKVLLKGPYLHLLLSLGLILWGVYLLTRKNFQPQEEHSVKLSLPLLLPCPVCLSAMSFSVAAFLSATQLPPYLVGFGLGLAFTLFSLVFFFIVRIWAKEFKLATLGLAMIGVGAY

Radius of gyration: 16.81 Å; Cα contacts (8 Å, |Δi|>4): 148; chains: 1; bounding box: 46×34×45 Å